Protein 4FUU (pdb70)

Solvent-accessible surface area: 11608 Å² total

Organism: Bacteroides thetaiotaomicron (strain ATCC 29148 / DSM 2079 / JCM 5827 / CCUG 10774 / NCTC 10582 / VPI-5482 / E50) (NCBI:txid226186)

Radius of gyration: 17.31 Å; Cα contacts (8 Å, |Δi|>4): 708; chains: 1; bounding box: 39×42×50 Å

InterPro domains:
  IPR007484 Peptidase M28 [PF04389] (106-326)
  IPR040234 Glutaminyl-peptide cyclotransferase-like [PTHR12283] (51-328)

Foldseek 3Di:
DFDQDAQDLVQLLVQLVVLLVLPALAFPDPSVVVSVVVLLVLLVVLPFDKFKDFDQFQAPVRDTGRWIKIKTKDPVVFQEEEEEEEEAHFAQALQVAPDPVRGRHTASCSLQHSNSSSLVSSVSNVCSVPPAPHMYMYMHFYQQHHFDGPPDDDDRDLCSGQRRLLCCLQPPSDPPRDYQAYEYESWFFPPFAWEFEDVLCVQPVVVLVLLQVLLVVVPNCVRYPHHYAYHDRGSVVSNCVRNVHNYGYGATDVHDPCPSYNPSPVGGDSVRSSSNSSSVSSRRNPDD

B-factor: mean 17.98, std 8.9, range [6.54, 51.53]

Secondary structure (DSSP, 8-state):
-PPPPPP-HHHHHHHHHHHHTT----TTSHHHHHHHHHHHHHHHHTT-EEEEEEEEEE-TTSPEEEEEEEEEEESTT-SSEEEEEEE----S--TT-SSGGGTTSPP--IIIIIHHHHHHHHHHHHHHHS--SSEEEEEEE-SSS-PPPTT--S---GGGS-HHHHHHHHS-SSTT---SEEEEE---BTT--EEEPHHHHHH-HHHHHHHHHHHHHTT-TTTEEEEE------HHHHIIIII---EEEE-B----TTTTSTT----B-HHHHHHHHHHHHHHHHH--

Nearest PDB structures (foldseek):
  4fuu-assembly1_A  TM=1.003E+00  e=1.282E-66  Bacteroides thetaiotaomicron VPI-5482
  7d1e-assembly1_A  TM=1.003E+00  e=8.206E-65  Bacteroides thetaiotaomicron CAG:40
  3tc8-assembly2_B  TM=9.905E-01  e=2.426E-47  Parabacteroides distasonis ATCC 8503
  6qro-assembly2_B  TM=9.844E-01  e=8.886E-46  Tannerella forsythia 92A2
  7d1b-assembly1_A  TM=9.006E-01  e=1.327E-28  Fimbriiglobus ruber

Structure (mmCIF, N/CA/C/O backbone):
data_4FUU
#
_entry.id   4FUU
#
_cell.length_a   40.236
_cell.length_b   41.582
_cell.length_c   48.528
_cell.angle_alpha   65.470
_cell.angle_beta   80.430
_cell.angle_gamma   78.680
#
_symmetry.space_group_name_H-M   'P 1'
#
loop_
_entity.id
_entity.type
_entity.pdbx_description
1 polymer 'Leucine aminopeptidase'
2 non-polymer 'UNKNOWN LIGAND'
3 non-polymer 'PHOSPHATE ION'
4 non-polymer 'ZINC ION'
5 non-polymer 1,2-ETHANEDIOL
6 water water
#
loop_
_atom_site.group_PDB
_atom_site.id
_atom_site.type_symbol
_atom_site.label_atom_id
_atom_site.label_alt_id
_at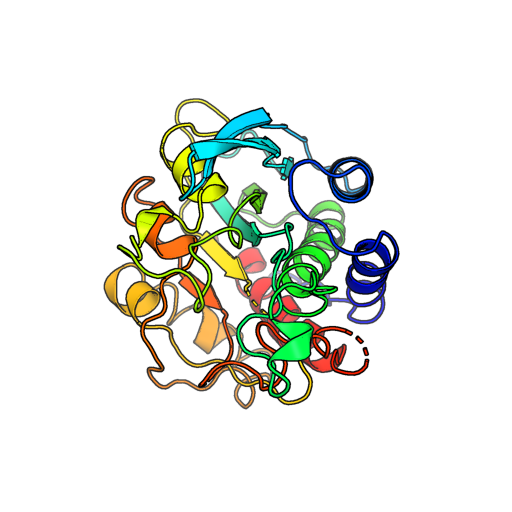om_site.label_comp_id
_atom_site.label_asym_id
_atom_site.label_entity_id
_atom_site.label_seq_id
_atom_site.pdbx_PDB_ins_code
_atom_site.Cartn_x
_atom_site.Cartn_y
_atom_site.Cartn_z
_atom_site.occupancy
_atom_site.B_iso_or_equiv
_atom_site.auth_seq_id
_atom_site.auth_comp_id
_atom_site.auth_asym_id
_atom_site.auth_atom_id
_atom_site.pdbx_PDB_model_num
ATOM 1 N N . VAL A 1 16 ? -4.471 15.581 32.643 1.00 39.16 38 VAL A N 1
ATOM 2 C CA . VAL A 1 16 ? -3.667 15.252 31.436 1.00 35.98 38 VAL A CA 1
ATOM 3 C C . VAL A 1 16 ? -4.588 15.194 30.223 1.00 33.12 38 VAL A C 1
ATOM 4 O O . VAL A 1 16 ? -5.647 14.573 30.266 1.00 32.75 38 VAL A O 1
ATOM 6 N N . VAL A 1 17 ? -4.171 15.817 29.134 1.00 29.68 39 VAL A N 1
ATOM 7 C CA A VAL A 1 17 ? -4.949 15.765 27.893 0.50 28.00 39 VAL A CA 1
ATOM 8 C CA B VAL A 1 17 ? -4.937 15.764 27.882 0.50 27.29 39 VAL A CA 1
ATOM 9 C C . VAL A 1 17 ? -5.014 14.315 27.411 1.00 24.36 39 VAL A C 1
ATOM 10 O O . VAL A 1 17 ? -4.054 13.563 27.552 1.00 24.56 39 VAL A O 1
ATOM 17 N N . ASN A 1 18 ? -6.158 13.919 26.862 1.00 22.93 40 ASN A N 1
ATOM 18 C CA . ASN A 1 18 ? -6.308 12.603 26.252 1.00 20.84 40 ASN A CA 1
ATOM 19 C C . ASN A 1 18 ? -5.628 12.659 24.896 1.00 18.88 40 ASN A C 1
ATOM 20 O O . ASN A 1 18 ? -5.918 13.533 24.084 1.00 20.53 40 ASN A O 1
ATOM 25 N N . VAL A 1 19 ? -4.660 11.791 24.689 1.00 16.07 41 VAL A N 1
ATOM 26 C CA . VAL A 1 19 ? -4.043 11.642 23.358 1.00 14.92 41 VAL A CA 1
ATOM 27 C C . VAL A 1 19 ? -4.723 10.485 22.640 1.00 15.79 41 VAL A C 1
ATOM 28 O O . VAL A 1 19 ? -4.729 9.366 23.132 1.00 16.77 41 VAL A O 1
ATOM 32 N N . PRO A 1 20 ? -5.320 10.744 21.470 1.00 13.76 42 PRO A N 1
ATOM 33 C CA . PRO A 1 20 ? -5.954 9.660 20.755 1.00 14.45 42 PRO A CA 1
ATOM 34 C C . PRO A 1 20 ? -4.959 8.591 20.314 1.00 13.92 42 PRO A C 1
ATOM 35 O O . PRO A 1 20 ? -3.750 8.831 20.230 1.00 14.98 42 PRO A O 1
ATOM 39 N N . GLN A 1 21 ? -5.502 7.423 19.995 1.00 13.86 43 GLN A N 1
ATOM 40 C CA . GLN A 1 21 ? -4.741 6.293 19.531 1.00 14.50 43 GLN A CA 1
ATOM 41 C C . GLN A 1 21 ? -4.720 6.260 18.007 1.00 13.14 43 GLN A C 1
ATOM 42 O O . GLN A 1 21 ? -5.752 6.152 17.348 1.00 16.71 43 GLN A O 1
ATOM 48 N N . PHE A 1 22 ? -3.519 6.372 17.458 1.00 12.23 44 PHE A N 1
ATOM 49 C CA . PHE A 1 22 ? -3.304 6.249 16.022 1.00 12.08 44 PHE A CA 1
ATOM 50 C C . PHE A 1 22 ? -3.666 4.842 15.565 1.00 13.01 44 PHE A C 1
ATOM 51 O O . PHE A 1 22 ? -3.133 3.857 16.095 1.00 14.88 44 PHE A O 1
ATOM 59 N N . ASP A 1 23 ? -4.570 4.750 14.594 1.00 13.34 45 ASP A N 1
ATOM 60 C CA . ASP A 1 23 ? -5.016 3.460 14.069 1.00 13.25 45 ASP A CA 1
ATOM 61 C C . ASP A 1 23 ? -4.168 3.113 12.847 1.00 15.29 45 ASP A C 1
ATOM 62 O O . ASP A 1 23 ? -4.350 3.672 11.770 1.00 14.11 45 ASP A O 1
ATOM 67 N N . ALA A 1 24 ? -3.217 2.216 13.030 1.00 16.11 46 ALA A N 1
ATOM 68 C CA . ALA A 1 24 ? -2.258 1.930 11.983 1.00 17.61 46 ALA A CA 1
ATOM 69 C C . ALA A 1 24 ? -2.906 1.185 10.825 1.00 14.48 46 ALA A C 1
ATOM 70 O O . ALA A 1 24 ? -2.471 1.327 9.711 1.00 16.64 46 ALA A O 1
ATOM 72 N N . ASP A 1 25 ? -3.950 0.403 11.097 1.00 16.08 47 ASP A N 1
ATOM 73 C CA . ASP A 1 25 ? -4.709 -0.266 10.045 1.00 17.01 47 ASP A CA 1
ATOM 74 C C . ASP A 1 25 ? -5.344 0.750 9.087 1.00 15.02 47 ASP A C 1
ATOM 75 O O . ASP A 1 25 ? -5.298 0.581 7.867 1.00 17.16 47 ASP A O 1
ATOM 80 N N . SER A 1 26 ? -5.920 1.810 9.649 1.00 15.32 48 SER A N 1
ATOM 81 C CA A SER A 1 26 ? -6.518 2.861 8.829 0.50 14.99 48 SER A CA 1
ATOM 82 C CA B SER A 1 26 ? -6.511 2.876 8.862 0.50 16.30 48 SER A CA 1
ATOM 83 C C . SER A 1 26 ? -5.429 3.611 8.056 1.00 14.16 48 SER A C 1
ATOM 84 O O . SER A 1 26 ? -5.575 3.860 6.846 1.00 14.03 48 SER A O 1
ATOM 89 N N . ALA A 1 27 ? -4.333 3.966 8.728 1.00 13.82 49 ALA A N 1
ATOM 90 C CA . ALA A 1 27 ? -3.233 4.639 8.014 1.00 13.48 49 ALA A CA 1
ATOM 91 C C . ALA A 1 27 ? -2.715 3.806 6.864 1.00 12.93 49 ALA A C 1
ATOM 92 O O . ALA A 1 27 ? -2.473 4.308 5.776 1.00 12.90 49 ALA A O 1
ATOM 94 N N . TYR A 1 28 ? -2.570 2.509 7.099 1.00 12.07 50 TYR A N 1
ATOM 95 C CA . TYR A 1 28 ? -2.081 1.590 6.079 1.00 12.45 50 TYR A CA 1
ATOM 96 C C . TYR A 1 28 ? -3.020 1.587 4.869 1.00 13.36 50 TYR A C 1
ATOM 97 O O . TYR A 1 28 ? -2.558 1.585 3.729 1.00 12.92 50 TYR A O 1
ATOM 106 N N . LEU A 1 29 ? -4.336 1.593 5.131 1.00 13.72 51 LEU A N 1
ATOM 107 C CA A LEU A 1 29 ? -5.375 1.688 4.096 0.50 13.54 51 LEU A CA 1
ATOM 108 C CA B LEU A 1 29 ? -5.256 1.612 4.007 0.50 14.76 51 LEU A CA 1
ATOM 109 C C . LEU A 1 29 ? -5.156 2.932 3.237 1.00 13.03 51 LEU A C 1
ATOM 110 O O . LEU A 1 29 ? -5.276 2.917 2.023 1.00 13.43 51 LEU A O 1
ATOM 119 N N . TYR A 1 30 ? -4.899 4.049 3.912 1.00 11.80 52 TYR A N 1
ATOM 120 C CA . TYR A 1 30 ? -4.745 5.304 3.179 1.00 11.79 52 TYR A CA 1
ATOM 121 C C . TYR A 1 30 ? -3.475 5.326 2.317 1.00 11.55 52 TYR A C 1
ATOM 122 O O . TYR A 1 30 ? -3.464 5.933 1.248 1.00 13.06 52 TYR A O 1
ATOM 131 N N . VAL A 1 31 ? -2.408 4.667 2.780 1.00 11.30 53 VAL A N 1
ATOM 132 C CA . VAL A 1 31 ? -1.217 4.433 1.963 1.00 11.30 53 VAL A CA 1
ATOM 133 C C . VAL A 1 31 ? -1.575 3.613 0.734 1.00 11.64 53 VAL A C 1
ATOM 134 O O . VAL A 1 31 ? -1.266 3.991 -0.393 1.00 12.55 53 VAL A O 1
ATOM 138 N N . LYS A 1 32 ? -2.213 2.463 0.963 1.00 12.71 54 LYS A N 1
ATOM 139 C CA . LYS A 1 32 ? -2.594 1.596 -0.114 1.00 13.69 54 LYS A CA 1
ATOM 140 C C . LYS A 1 32 ? -3.485 2.293 -1.143 1.00 13.11 54 LYS A C 1
ATOM 141 O O . LYS A 1 32 ? -3.332 2.075 -2.366 1.00 14.53 54 LYS A O 1
ATOM 147 N N . ASN A 1 33 ? -4.433 3.090 -0.670 1.00 13.64 55 ASN A N 1
ATOM 148 C CA . ASN A 1 33 ? -5.349 3.772 -1.577 1.00 13.16 55 ASN A CA 1
ATOM 149 C C . ASN A 1 33 ? -4.587 4.673 -2.557 1.00 12.93 55 ASN A C 1
ATOM 150 O O . ASN A 1 33 ? -4.946 4.764 -3.732 1.00 15.59 55 ASN A O 1
ATOM 155 N N . GLN A 1 34 ? -3.550 5.358 -2.088 1.00 12.16 56 GLN A N 1
ATOM 156 C CA . GLN A 1 34 ? -2.789 6.187 -2.989 1.00 12.37 56 GLN A CA 1
ATOM 157 C C . GLN A 1 34 ? -2.023 5.341 -3.997 1.00 12.27 56 GLN A C 1
ATOM 158 O O . GLN A 1 34 ? -2.009 5.641 -5.185 1.00 12.89 56 GLN A O 1
ATOM 164 N N . VAL A 1 35 ? -1.367 4.290 -3.509 1.00 12.04 57 VAL A N 1
ATOM 165 C CA . VAL A 1 35 ? -0.579 3.425 -4.372 1.00 12.43 57 VAL A CA 1
ATOM 166 C C . VAL A 1 35 ? -1.458 2.737 -5.434 1.00 14.78 57 VAL A C 1
ATOM 167 O O . VAL A 1 35 ? -1.002 2.474 -6.560 1.00 15.81 57 VAL A O 1
ATOM 171 N N . ASP A 1 36 ? -2.712 2.493 -5.088 1.00 15.04 58 ASP A N 1
ATOM 172 C CA . ASP A 1 36 ? -3.649 1.848 -6.015 1.00 16.80 58 ASP A CA 1
ATOM 173 C C . ASP A 1 36 ? -4.000 2.726 -7.243 1.00 15.84 58 ASP A C 1
ATOM 174 O O . ASP A 1 36 ? -4.531 2.215 -8.234 1.00 19.02 58 ASP A O 1
ATOM 179 N N . PHE A 1 37 ? -3.692 4.029 -7.207 1.00 15.47 59 PHE A N 1
ATOM 180 C CA . PHE A 1 37 ? -3.849 4.876 -8.395 1.00 15.21 59 PHE A CA 1
ATOM 181 C C . PHE A 1 37 ? -2.770 4.593 -9.436 1.00 16.92 59 PHE A C 1
ATOM 182 O O . PHE A 1 37 ? -2.914 4.958 -10.591 1.00 18.86 59 PHE A O 1
ATOM 190 N N . GLY A 1 38 ? -1.702 3.945 -9.019 1.00 15.47 60 GLY A N 1
ATOM 191 C CA . GLY A 1 38 ? -0.488 3.843 -9.799 1.00 15.64 60 GLY A CA 1
ATOM 192 C C . GLY A 1 38 ? 0.478 4.938 -9.372 1.00 14.14 60 GLY A C 1
ATOM 193 O O . GLY A 1 38 ? 0.210 5.657 -8.423 1.00 15.43 60 GLY A O 1
ATOM 194 N N . PRO A 1 39 ? 1.603 5.094 -10.082 1.00 15.09 61 PRO A N 1
ATOM 195 C CA . PRO A 1 39 ? 2.520 6.209 -9.801 1.00 15.67 61 PRO A CA 1
ATOM 196 C C . PRO A 1 39 ? 1.804 7.549 -9.867 1.00 14.69 61 PRO A C 1
ATOM 197 O O . PRO A 1 39 ? 0.940 7.779 -10.705 1.00 17.48 61 PRO A O 1
ATOM 201 N N . ARG A 1 40 ? 2.129 8.423 -8.935 1.00 12.53 62 ARG A N 1
ATOM 202 C CA . ARG A 1 40 ? 1.616 9.786 -8.914 1.00 11.26 62 ARG A CA 1
ATOM 203 C C . ARG A 1 40 ? 2.649 10.759 -9.490 1.00 10.16 62 ARG A C 1
ATOM 204 O O . ARG A 1 40 ? 3.154 11.651 -8.823 1.00 10.70 62 ARG A O 1
ATOM 212 N N . VAL A 1 41 ? 2.945 10.587 -10.773 1.00 13.01 63 VAL A N 1
ATOM 213 C CA . VAL A 1 41 ? 3.900 11.457 -11.465 1.00 13.59 63 VAL A CA 1
ATOM 214 C C . VAL A 1 41 ? 3.173 12.729 -11.892 1.00 12.48 63 VAL A C 1
ATOM 215 O O . VAL A 1 41 ? 2.131 12.667 -12.529 1.00 12.24 63 VAL A O 1
ATOM 219 N N . PRO A 1 42 ? 3.729 13.910 -11.576 1.00 12.09 64 PRO A N 1
ATOM 220 C CA . PRO A 1 42 ? 3.137 15.150 -12.085 1.00 12.74 64 PRO A CA 1
ATOM 221 C C . PRO A 1 42 ? 2.859 15.082 -13.606 1.00 12.83 64 PRO A C 1
ATOM 222 O O . PRO A 1 42 ? 3.647 14.488 -14.339 1.00 15.11 64 PRO A O 1
ATOM 226 N N . ASN A 1 43 ? 1.747 15.689 -14.007 1.00 12.64 65 ASN A N 1
ATOM 227 C CA . ASN A 1 43 ? 1.252 15.795 -15.387 1.00 13.79 65 ASN A CA 1
ATOM 228 C C . ASN A 1 43 ? 0.666 14.497 -15.900 1.00 15.38 65 ASN A C 1
ATOM 229 O O . ASN A 1 43 ? 0.556 14.316 -17.117 1.00 20.40 65 ASN A O 1
ATOM 234 N N . THR A 1 44 ? 0.303 13.595 -14.996 1.00 14.11 66 THR A N 1
ATOM 235 C CA . THR A 1 44 ? -0.394 12.385 -15.383 1.00 13.72 66 THR A CA 1
ATOM 236 C C . THR A 1 44 ? -1.785 12.303 -14.788 1.00 13.76 66 THR A C 1
ATOM 237 O O . THR A 1 44 ? -2.061 12.869 -13.748 1.00 12.67 66 THR A O 1
ATOM 241 N N . LYS A 1 45 ? -2.640 11.513 -15.429 1.00 13.68 67 LYS A N 1
ATOM 242 C CA . LYS A 1 45 ? -4.004 11.310 -14.954 1.00 14.53 67 LYS A CA 1
ATOM 243 C C . LYS A 1 45 ? -4.085 10.655 -13.587 1.00 12.63 67 LYS A C 1
ATOM 244 O O . LYS A 1 45 ? -5.015 10.932 -12.826 1.00 14.72 67 LYS A O 1
ATOM 253 N N . GLU A 1 46 ? -3.112 9.808 -13.276 1.00 12.78 68 GLU A N 1
ATOM 254 C CA A GLU A 1 46 ? -3.083 9.132 -11.980 0.50 14.33 68 GLU A CA 1
ATOM 255 C CA B GLU A 1 46 ? -3.068 9.124 -11.990 0.50 13.95 68 GLU A CA 1
ATOM 256 C C . GLU A 1 46 ? -2.790 10.148 -10.869 1.00 12.69 68 GLU A C 1
ATOM 257 O O . GLU A 1 46 ? -3.386 10.088 -9.808 1.00 12.41 68 GLU A O 1
ATOM 268 N N . HIS A 1 47 ? -1.874 11.074 -11.125 1.00 11.33 69 HIS A N 1
ATOM 269 C CA . HIS A 1 47 ? -1.613 12.168 -10.215 1.00 10.24 69 HIS A CA 1
ATOM 270 C C . HIS A 1 47 ? -2.880 12.996 -10.002 1.00 11.06 69 HIS A C 1
ATOM 271 O O . HIS A 1 47 ? -3.248 13.341 -8.859 1.00 11.17 69 HIS A O 1
ATOM 278 N N . VAL A 1 48 ? -3.573 13.348 -11.090 1.00 11.05 70 VAL A N 1
ATOM 279 C CA . VAL A 1 48 ? -4.789 14.144 -10.949 1.00 11.38 70 VAL A CA 1
ATOM 280 C C . VAL A 1 48 ? -5.789 13.412 -10.058 1.00 12.74 70 VAL A C 1
ATOM 281 O O . VAL A 1 48 ? -6.365 14.011 -9.140 1.00 12.12 70 VAL A O 1
ATOM 285 N N . ALA A 1 49 ? -5.990 12.124 -10.327 1.00 12.69 71 ALA A N 1
ATOM 286 C CA . ALA A 1 49 ? -6.980 11.351 -9.590 1.00 13.48 71 ALA A CA 1
ATOM 287 C C . ALA A 1 49 ? -6.640 11.245 -8.110 1.00 12.85 71 ALA A C 1
ATOM 288 O O . ALA A 1 49 ? -7.489 11.348 -7.249 1.00 13.54 71 ALA A O 1
ATOM 290 N N . CYS A 1 50 ? -5.378 11.010 -7.816 1.00 11.89 72 CYS A N 1
ATOM 291 C CA . CYS A 1 50 ? -4.988 10.856 -6.422 1.00 11.11 72 CYS A CA 1
ATOM 292 C C . CYS A 1 50 ? -5.117 12.203 -5.691 1.00 11.60 72 CYS A C 1
ATOM 293 O O . CYS A 1 50 ? -5.512 12.236 -4.534 1.00 11.76 72 CYS A O 1
ATOM 296 N N . GLY A 1 51 ? -4.795 13.317 -6.354 1.00 10.83 73 GLY A N 1
ATOM 297 C CA . GLY A 1 51 ? -4.998 14.637 -5.718 1.00 10.22 73 GLY A CA 1
ATOM 298 C C . GLY A 1 51 ? -6.450 14.844 -5.328 1.00 10.84 73 GLY A C 1
ATOM 299 O O . GLY A 1 51 ? -6.744 15.374 -4.258 1.00 10.92 73 GLY A O 1
ATOM 300 N N . ASN A 1 52 ? -7.355 14.466 -6.222 1.00 11.43 74 ASN A N 1
ATOM 301 C CA . ASN A 1 52 ? -8.768 14.557 -5.911 1.00 11.13 74 ASN A CA 1
ATOM 302 C C . ASN A 1 52 ? -9.137 13.688 -4.706 1.00 11.44 74 ASN A C 1
ATOM 303 O O . ASN A 1 52 ? -9.929 14.095 -3.869 1.00 11.29 74 ASN A O 1
ATOM 308 N N . TYR A 1 53 ? -8.586 12.489 -4.631 1.00 11.40 75 TYR A N 1
ATOM 309 C CA . TYR A 1 53 ? -8.834 11.605 -3.505 1.00 11.63 75 TYR A CA 1
ATOM 310 C C . TYR A 1 53 ? -8.356 12.260 -2.206 1.00 11.20 75 TYR A C 1
ATOM 311 O O . TYR A 1 53 ? -9.067 12.261 -1.204 1.00 11.62 75 TYR A O 1
ATOM 320 N N . LEU A 1 54 ? -7.168 12.849 -2.235 1.00 10.38 76 LEU A N 1
ATOM 321 C CA . LEU A 1 54 ? -6.602 13.383 -1.014 1.00 10.41 76 LEU A CA 1
ATOM 322 C C . LEU A 1 54 ? -7.380 14.590 -0.516 1.00 10.34 76 LEU A C 1
ATOM 323 O O . LEU A 1 54 ? -7.666 14.706 0.677 1.00 10.78 76 LEU A O 1
ATOM 328 N N . ALA A 1 55 ? -7.703 15.491 -1.417 1.00 10.13 77 ALA A N 1
ATOM 329 C CA . ALA A 1 55 ? -8.491 16.680 -1.060 1.00 10.35 77 ALA A CA 1
ATOM 330 C C . ALA A 1 55 ? -9.867 16.272 -0.553 1.00 11.43 77 ALA A C 1
ATOM 331 O O . ALA A 1 55 ? -10.388 16.808 0.412 1.00 13.27 77 ALA A O 1
ATOM 333 N N . GLY A 1 56 ? -10.444 15.264 -1.197 1.00 11.36 78 GLY A N 1
ATOM 334 C CA . GLY A 1 56 ? -11.736 14.730 -0.787 1.00 11.67 78 GLY A CA 1
ATOM 335 C C . GLY A 1 56 ? -11.720 14.129 0.603 1.00 11.04 78 GLY A C 1
ATOM 336 O O . GLY A 1 56 ? -12.657 14.336 1.385 1.00 12.92 78 GLY A O 1
ATOM 337 N N . LYS A 1 57 ? -10.658 13.389 0.924 1.00 10.62 79 LYS A N 1
ATOM 338 C CA A LYS A 1 57 ? -10.551 12.764 2.234 0.50 11.38 79 LYS A CA 1
ATOM 339 C CA B LYS A 1 57 ? -10.574 12.763 2.216 0.50 11.51 79 LYS A CA 1
ATOM 340 C C . LYS A 1 57 ? -10.396 13.826 3.303 1.00 10.73 79 LYS A C 1
ATOM 341 O O . LYS A 1 57 ? -11.021 13.744 4.368 1.00 11.13 79 LYS A O 1
ATOM 352 N N . LEU A 1 58 ? -9.530 14.819 3.056 1.00 9.20 80 LEU A N 1
ATOM 353 C CA . LEU A 1 58 ? -9.390 15.890 4.050 1.00 10.05 80 LEU A CA 1
ATOM 354 C C . LEU A 1 58 ? -10.748 16.574 4.304 1.00 10.29 80 LEU A C 1
ATOM 355 O O . LEU A 1 58 ? -11.089 16.891 5.437 1.00 11.16 80 LEU A O 1
ATOM 360 N N . GLU A 1 59 ? -11.491 16.838 3.228 1.00 10.29 81 GLU A N 1
ATOM 361 C CA . GLU A 1 59 ? -12.785 17.518 3.384 1.00 11.78 81 GLU A CA 1
ATOM 362 C C . GLU A 1 59 ? -13.764 16.618 4.167 1.00 11.45 81 GLU A C 1
ATOM 363 O O . GLU A 1 59 ? -14.471 17.104 5.055 1.00 12.06 81 GLU A O 1
ATOM 369 N N . ALA A 1 60 ? -13.795 15.319 3.853 1.00 9.76 82 ALA A N 1
ATOM 370 C CA . ALA A 1 60 ? -14.660 14.369 4.600 1.00 11.00 82 ALA A CA 1
ATOM 371 C C . ALA A 1 60 ? -14.281 14.350 6.082 1.00 10.55 82 ALA A C 1
ATOM 372 O O . ALA A 1 60 ? -15.124 14.125 6.930 1.00 11.44 82 ALA A O 1
ATOM 374 N N . PHE A 1 61 ? -12.992 14.557 6.360 1.00 11.20 83 PHE A N 1
ATOM 375 C CA . PHE A 1 61 ? -12.482 14.575 7.740 1.00 10.73 83 PHE A CA 1
ATOM 376 C C . PHE A 1 61 ? -12.491 15.945 8.373 1.00 11.01 83 PHE A C 1
ATOM 377 O O . PHE A 1 61 ? -11.813 16.178 9.367 1.00 12.22 83 PHE A O 1
ATOM 385 N N . GLY A 1 62 ? -13.354 16.834 7.878 1.00 10.45 84 GLY A N 1
ATOM 386 C CA . GLY A 1 62 ? -13.652 18.088 8.572 1.00 10.74 84 GLY A CA 1
ATOM 387 C C . GLY A 1 62 ? -12.655 19.219 8.367 1.00 10.38 84 GLY A C 1
ATOM 388 O O . GLY A 1 62 ? -12.807 20.276 8.978 1.00 11.42 84 GLY A O 1
ATOM 389 N N . ALA A 1 63 ? -11.645 19.017 7.521 1.00 10.34 85 ALA A N 1
ATOM 390 C CA . ALA A 1 63 ? -10.671 20.068 7.253 1.00 10.47 85 ALA A CA 1
ATOM 391 C C . ALA A 1 63 ? -11.248 21.132 6.337 1.00 11.56 85 ALA A C 1
ATOM 392 O O . ALA A 1 63 ? -12.063 20.841 5.460 1.00 12.15 85 ALA A O 1
ATOM 394 N N . LYS A 1 64 ? -10.834 22.373 6.555 1.00 10.93 86 LYS A N 1
ATOM 395 C CA . LYS A 1 64 ? -11.057 23.427 5.572 1.00 10.89 86 LYS A CA 1
ATOM 396 C C . LYS A 1 64 ? -9.962 23.285 4.529 1.00 10.74 86 LYS A C 1
ATOM 397 O O . LYS A 1 64 ? -8.772 23.456 4.838 1.00 11.50 86 LYS A O 1
ATOM 403 N N . VAL A 1 65 ? -10.343 22.917 3.319 1.00 11.19 87 VAL A N 1
ATOM 404 C CA . VAL A 1 65 ? -9.381 22.577 2.275 1.00 11.07 87 VAL A CA 1
ATOM 405 C C . VAL A 1 65 ? -9.097 23.783 1.381 1.00 11.12 87 VAL A C 1
ATOM 406 O O . VAL A 1 65 ? -10.020 24.403 0.817 1.00 14.06 87 VAL A O 1
ATOM 410 N N . THR A 1 66 ? -7.805 24.074 1.225 1.00 10.61 88 THR A N 1
ATOM 411 C CA . THR A 1 66 ? -7.338 25.039 0.250 1.00 12.41 88 THR A CA 1
ATOM 412 C C . THR A 1 66 ? -6.456 24.320 -0.751 1.00 12.01 88 THR A C 1
ATOM 413 O O . THR A 1 66 ? -5.543 23.603 -0.354 1.00 13.13 88 THR A O 1
ATOM 417 N N . ASN A 1 67 ? -6.699 24.532 -2.031 1.00 10.74 89 ASN A N 1
ATOM 418 C CA . ASN A 1 67 ? -5.858 24.019 -3.094 1.00 11.75 89 ASN A CA 1
ATOM 419 C C . ASN A 1 67 ? -4.962 25.114 -3.611 1.00 12.54 89 ASN A C 1
ATOM 420 O O . ASN A 1 67 ? -5.373 26.261 -3.761 1.00 17.18 89 ASN A O 1
ATOM 425 N N . GLN A 1 68 ? -3.717 24.765 -3.839 1.00 10.67 90 GLN A N 1
ATOM 426 C CA A GLN A 1 68 ? -2.796 25.685 -4.430 0.50 10.92 90 GLN A CA 1
ATOM 427 C CA B GLN A 1 68 ? -2.749 25.679 -4.493 0.50 10.62 90 GLN A CA 1
ATOM 428 C C . GLN A 1 68 ? -2.281 25.068 -5.763 1.00 11.17 90 GLN A C 1
ATOM 429 O O . GLN A 1 68 ? -1.402 24.214 -5.766 1.00 12.94 90 GLN A O 1
ATOM 440 N N . TYR A 1 69 ? -2.859 25.505 -6.872 1.00 12.58 91 TYR A N 1
ATOM 441 C CA . TYR A 1 69 ? -2.441 25.055 -8.169 1.00 13.94 91 TYR A CA 1
ATOM 442 C C . TYR A 1 69 ? -1.362 26.026 -8.658 1.00 14.39 91 TYR A C 1
ATOM 443 O O . TYR A 1 69 ? -1.519 27.245 -8.601 1.00 19.11 91 TYR A O 1
ATOM 452 N N . ALA A 1 70 ? -0.270 25.471 -9.156 1.00 12.66 92 ALA A N 1
ATOM 453 C CA . ALA A 1 70 ? 0.862 26.278 -9.618 1.00 13.26 92 ALA A CA 1
ATOM 454 C C . ALA A 1 70 ? 1.554 25.612 -10.803 1.00 12.39 92 ALA A C 1
ATOM 455 O O . ALA A 1 70 ? 1.617 24.402 -10.872 1.00 12.54 92 ALA A O 1
ATOM 457 N N . ASP A 1 71 ? 2.041 26.435 -11.738 1.00 12.45 93 ASP A N 1
ATOM 458 C CA . ASP A 1 71 ? 2.836 25.984 -12.903 1.00 12.14 93 ASP A CA 1
ATOM 459 C C . ASP A 1 71 ? 4.298 26.039 -12.510 1.00 11.93 93 ASP A C 1
ATOM 460 O O . ASP A 1 71 ? 4.931 27.085 -12.556 1.00 14.18 93 ASP A O 1
ATOM 465 N N . LEU A 1 72 ? 4.823 24.914 -12.064 1.00 10.98 94 LEU A N 1
ATOM 466 C CA . LEU A 1 72 ? 6.176 24.831 -11.562 1.00 10.50 94 LEU A CA 1
ATOM 467 C C . LEU A 1 72 ? 7.112 24.289 -12.634 1.00 11.66 94 LEU A C 1
ATOM 468 O O . LEU A 1 72 ? 6.805 23.340 -13.322 1.00 14.86 94 LEU A O 1
ATOM 473 N N . ILE A 1 73 ? 8.279 24.879 -12.760 1.00 11.19 95 ILE A N 1
ATOM 474 C CA . ILE A 1 73 ? 9.218 24.505 -13.810 1.00 11.46 95 ILE A CA 1
ATOM 475 C C . ILE A 1 73 ? 10.302 23.576 -13.282 1.00 12.03 95 ILE A C 1
ATOM 476 O O . ILE A 1 73 ? 11.039 23.897 -12.359 1.00 13.36 95 ILE A O 1
ATOM 481 N N . ALA A 1 74 ? 10.360 22.400 -13.884 1.00 11.83 96 ALA A N 1
ATOM 482 C CA . ALA A 1 74 ? 11.277 21.357 -13.490 1.00 12.89 96 ALA A CA 1
ATOM 483 C C . ALA A 1 74 ? 12.689 21.629 -14.022 1.00 13.02 96 ALA A C 1
ATOM 484 O O . ALA A 1 74 ? 12.920 22.566 -14.817 1.00 13.70 96 ALA A O 1
ATOM 486 N N . TYR A 1 75 ? 13.613 20.759 -13.627 1.00 13.66 97 TYR A N 1
ATOM 487 C CA . TYR A 1 75 ? 15.039 20.911 -13.920 1.00 15.47 97 TYR A CA 1
ATOM 488 C C . TYR A 1 75 ? 15.298 21.020 -15.417 1.00 16.46 97 TYR A C 1
ATOM 489 O O . TYR A 1 75 ? 16.253 21.674 -15.833 1.00 21.27 97 TYR A O 1
ATOM 498 N N . ASP A 1 76 ? 14.461 20.360 -16.212 1.00 16.09 98 ASP A N 1
ATOM 499 C CA . ASP A 1 76 ? 14.623 20.290 -17.665 1.00 18.11 98 ASP A CA 1
ATOM 500 C C . ASP A 1 76 ? 13.703 21.250 -18.404 1.00 17.99 98 ASP A C 1
ATOM 501 O O . ASP A 1 76 ? 13.573 21.141 -19.622 1.00 22.09 98 ASP A O 1
ATOM 506 N N . GLY A 1 77 ? 13.079 22.190 -17.694 1.00 15.84 99 GLY A N 1
ATOM 507 C CA . GLY A 1 77 ? 12.204 23.156 -18.337 1.00 15.59 99 GLY A CA 1
ATOM 508 C C . GLY A 1 77 ? 10.745 22.748 -18.391 1.00 13.94 99 GLY A C 1
ATOM 509 O O . GLY A 1 77 ? 9.896 23.568 -18.736 1.00 14.90 99 GLY A O 1
ATOM 510 N N . THR A 1 78 ? 10.433 21.506 -18.024 1.00 14.46 100 THR A N 1
ATOM 511 C CA . THR A 1 78 ? 9.062 21.012 -18.109 1.00 15.13 100 THR A CA 1
ATOM 512 C C . THR A 1 78 ? 8.158 21.739 -17.138 1.00 13.66 100 THR A C 1
ATOM 513 O O . THR A 1 78 ? 8.504 21.875 -15.967 1.00 13.71 100 THR A O 1
ATOM 517 N N . LEU A 1 79 ? 7.021 22.201 -17.620 1.00 13.00 101 LEU A N 1
ATOM 518 C CA . LEU A 1 79 ? 6.005 22.786 -16.751 1.00 13.38 101 LEU A CA 1
ATOM 519 C C . LEU A 1 79 ? 5.223 21.675 -16.065 1.00 12.71 101 LEU A C 1
ATOM 520 O O . LEU A 1 79 ? 4.660 20.779 -16.719 1.00 15.35 101 LEU A O 1
ATOM 525 N N . LEU A 1 80 ? 5.224 21.711 -14.733 1.00 11.61 102 LEU A N 1
ATOM 526 C CA . LEU A 1 80 ? 4.498 20.724 -13.935 1.00 10.25 102 LEU A CA 1
ATOM 527 C C . LEU A 1 80 ? 3.224 21.413 -13.447 1.00 9.83 102 LEU A C 1
ATOM 528 O O . LEU A 1 80 ? 3.267 22.477 -12.811 1.00 11.26 102 LEU A O 1
ATOM 533 N N . LYS A 1 81 ? 2.078 20.794 -13.745 1.00 11.53 103 LYS A N 1
ATOM 534 C CA . LYS A 1 81 ? 0.787 21.231 -13.216 1.00 12.05 103 LYS A CA 1
ATOM 535 C C . LYS A 1 81 ? 0.633 20.706 -11.806 1.00 12.57 103 LYS A C 1
ATOM 536 O O . LYS A 1 81 ? 0.098 19.633 -11.576 1.00 14.23 103 LYS A O 1
ATOM 542 N N . ALA A 1 82 ? 1.163 21.471 -10.865 1.00 11.18 104 ALA A N 1
ATOM 543 C CA . ALA A 1 82 ? 1.269 21.079 -9.478 1.00 10.02 104 ALA A CA 1
ATOM 544 C C . ALA A 1 82 ? 0.029 21.473 -8.689 1.00 9.37 104 ALA A C 1
ATOM 545 O O . ALA A 1 82 ? -0.684 22.446 -9.015 1.00 11.28 104 ALA A O 1
ATOM 547 N N . ARG A 1 83 ? -0.194 20.727 -7.618 1.00 8.74 105 ARG A N 1
ATOM 548 C CA . ARG A 1 83 ? -1.300 21.001 -6.702 1.00 9.14 105 ARG A CA 1
ATOM 549 C C . ARG A 1 83 ? -0.841 20.694 -5.283 1.00 7.45 105 ARG A C 1
ATOM 550 O O . ARG A 1 83 ? -0.747 19.539 -4.910 1.00 8.59 105 ARG A O 1
ATOM 558 N N . ASN A 1 84 ? -0.603 21.730 -4.482 1.00 7.36 106 ASN A N 1
ATOM 559 C CA . ASN A 1 84 ? -0.438 21.550 -3.052 1.00 7.01 106 ASN A CA 1
ATOM 560 C C . ASN A 1 84 ? -1.834 21.549 -2.431 1.00 8.20 106 ASN A C 1
ATOM 561 O O . ASN A 1 84 ? -2.739 22.269 -2.907 1.00 9.64 106 ASN A O 1
ATOM 566 N N . ILE A 1 85 ? -2.045 20.691 -1.426 1.00 7.81 107 ILE A N 1
ATOM 567 C CA . ILE A 1 85 ? -3.359 20.517 -0.806 1.00 8.68 107 ILE A CA 1
ATOM 568 C C . ILE A 1 85 ? -3.206 20.779 0.686 1.00 8.82 107 ILE A C 1
ATOM 569 O O . ILE A 1 85 ? -2.417 20.120 1.352 1.00 10.23 107 ILE A O 1
ATOM 574 N N . ILE A 1 86 ? -3.963 21.745 1.201 1.00 8.69 108 ILE A N 1
ATOM 575 C CA . ILE A 1 86 ? -3.885 22.131 2.598 1.00 9.04 108 ILE A CA 1
ATOM 576 C C . ILE A 1 86 ? -5.232 21.890 3.267 1.00 8.78 108 ILE A C 1
ATOM 577 O O . ILE A 1 86 ? -6.259 22.355 2.772 1.00 10.41 108 ILE A O 1
ATOM 582 N N . GLY A 1 87 ? -5.233 21.169 4.378 1.00 8.95 109 GLY A N 1
ATOM 583 C CA . GLY A 1 87 ? -6.441 20.999 5.169 1.00 9.10 109 GLY A CA 1
ATOM 584 C C . GLY A 1 87 ? -6.220 21.584 6.539 1.00 8.75 109 GLY A C 1
ATOM 585 O O . GLY A 1 87 ? -5.291 21.151 7.259 1.00 10.78 109 GLY A O 1
ATOM 586 N N . SER A 1 88 ? -7.054 22.545 6.934 1.00 9.37 110 SER A N 1
ATOM 587 C CA A SER A 1 88 ? -6.864 23.326 8.155 0.25 9.94 110 SER A CA 1
ATOM 588 C CA B SER A 1 88 ? -6.844 23.312 8.150 0.50 8.28 110 SER A CA 1
ATOM 589 C CA C SER A 1 88 ? -6.829 23.257 8.182 0.25 9.31 110 SER A CA 1
ATOM 590 C C . SER A 1 88 ? -7.959 23.028 9.173 1.00 8.78 110 SER A C 1
ATOM 591 O O . SER A 1 88 ? -9.147 22.973 8.814 1.00 11.20 110 SER A O 1
ATOM 598 N N . TYR A 1 89 ? -7.546 22.897 10.430 1.00 10.03 111 TYR A N 1
ATOM 599 C CA . TYR A 1 89 ? -8.414 22.698 11.588 1.00 10.43 111 TYR A CA 1
ATOM 600 C C . TYR A 1 89 ? -8.265 23.896 12.510 1.00 13.84 111 TYR A C 1
ATOM 601 O O . TYR A 1 89 ? -7.173 24.442 12.680 1.00 13.00 111 TYR A O 1
ATOM 610 N N . LYS A 1 90 ? -9.387 24.298 13.104 1.00 14.32 112 LYS A N 1
ATOM 611 C CA . LYS A 1 90 ? -9.451 25.520 13.898 1.00 15.06 112 LYS A CA 1
ATOM 612 C C . LYS A 1 90 ? -8.784 26.685 13.142 1.00 16.08 112 LYS A C 1
ATOM 613 O O . LYS A 1 90 ? -7.86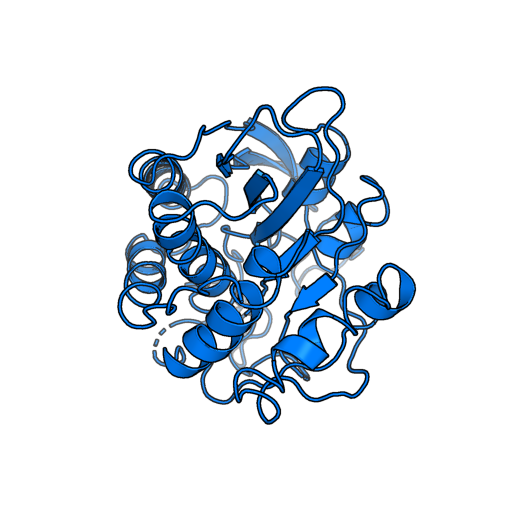3 27.311 13.653 1.00 15.05 112 LYS A O 1
ATOM 619 N N . PRO A 1 91 ? -9.239 26.963 11.905 1.00 17.28 113 PRO A N 1
ATOM 620 C CA . PRO A 1 91 ? -8.524 27.892 11.048 1.00 20.23 113 PRO A CA 1
ATOM 621 C C . PRO A 1 91 ? -8.363 29.293 11.596 1.00 22.20 113 PRO A C 1
ATOM 622 O O . PRO A 1 91 ? -7.408 29.972 11.225 1.00 25.34 113 PRO A O 1
ATOM 626 N N . GLU A 1 92 ? -9.244 29.720 12.490 1.00 21.69 114 GLU A N 1
ATOM 627 C CA . GLU A 1 92 ? -9.129 31.064 13.041 1.00 23.25 114 GLU A CA 1
ATOM 628 C C . GLU A 1 92 ? -8.011 31.206 14.078 1.00 22.45 114 GLU A C 1
ATOM 629 O O . GLU A 1 92 ? -7.581 32.335 14.384 1.00 24.20 114 GLU A O 1
ATOM 632 N N . SER A 1 93 ? -7.530 30.088 14.625 1.00 19.22 115 SER A N 1
ATOM 633 C CA . SER A 1 93 ? -6.503 30.160 15.637 1.00 17.84 115 SER A CA 1
ATOM 634 C C . SER A 1 93 ? -5.192 30.641 15.073 1.00 17.52 115 SER A C 1
ATOM 635 O O . SER A 1 93 ? -4.777 30.206 13.999 1.00 17.68 115 SER A O 1
ATOM 638 N N . LYS A 1 94 ? -4.535 31.532 15.808 1.00 18.13 116 LYS A N 1
ATOM 639 C CA . LYS A 1 94 ? -3.232 32.048 15.405 1.00 19.01 116 LYS A CA 1
ATOM 640 C C . LYS A 1 94 ? -2.066 31.211 15.961 1.00 18.41 116 LYS A C 1
ATOM 641 O O . LYS A 1 94 ? -0.915 31.422 15.577 1.00 23.50 116 LYS A O 1
ATOM 644 N N . LYS A 1 95 ? -2.374 30.246 16.827 1.00 16.76 117 LYS A N 1
ATOM 645 C CA . LYS A 1 95 ? -1.400 29.343 17.400 1.00 16.93 117 LYS A CA 1
ATOM 646 C C . LYS A 1 95 ? -1.587 28.012 16.658 1.00 14.70 117 LYS A C 1
ATOM 647 O O . LYS A 1 95 ? -2.611 27.344 16.819 1.00 14.36 117 LYS A O 1
ATOM 650 N N . ARG A 1 96 ? -0.613 27.654 15.822 1.00 13.61 118 ARG A N 1
ATOM 651 C CA . ARG A 1 96 ? -0.775 26.566 14.859 1.00 11.59 118 ARG A CA 1
ATOM 652 C C . ARG A 1 96 ? 0.448 25.673 14.796 1.00 9.82 118 ARG A C 1
ATOM 653 O O . ARG A 1 96 ? 1.575 26.082 15.049 1.00 12.27 118 ARG A O 1
ATOM 661 N N . ILE A 1 97 ? 0.219 24.424 14.400 1.00 9.55 119 ILE A N 1
ATOM 662 C CA . ILE A 1 97 ? 1.268 23.462 14.055 1.00 9.08 119 ILE A CA 1
ATOM 663 C C . ILE A 1 97 ? 1.007 23.029 12.618 1.00 9.03 119 ILE A C 1
ATOM 664 O O . ILE A 1 97 ? -0.120 22.641 12.270 1.00 10.23 119 ILE A O 1
ATOM 669 N N . ALA A 1 98 ? 2.070 23.026 11.798 1.00 7.79 120 ALA A N 1
ATOM 670 C CA . ALA A 1 98 ? 1.987 22.561 10.408 1.00 8.14 120 ALA A CA 1
ATOM 671 C C . ALA A 1 98 ? 2.586 21.147 10.299 1.00 7.72 120 ALA A C 1
ATOM 672 O O . ALA A 1 98 ? 3.673 20.890 10.809 1.00 10.02 120 ALA A O 1
ATOM 674 N N . LEU A 1 99 ? 1.876 20.242 9.637 1.00 7.91 121 LEU A N 1
ATOM 675 C CA . LEU A 1 99 ? 2.294 18.874 9.391 1.00 7.22 121 LEU A CA 1
ATOM 676 C C . LEU A 1 99 ? 2.342 18.681 7.883 1.00 7.41 121 LEU A C 1
ATOM 677 O O . LEU A 1 99 ? 1.368 18.931 7.199 1.00 8.88 121 LEU A O 1
ATOM 682 N N . PHE A 1 100 ? 3.504 18.252 7.371 1.00 6.54 122 PHE A N 1
ATOM 683 C CA . PHE A 1 100 ? 3.772 18.217 5.954 1.00 6.59 122 PHE A CA 1
ATOM 684 C C . PHE A 1 100 ? 4.087 16.784 5.487 1.00 7.18 122 PHE A C 1
ATOM 685 O O . PHE A 1 100 ? 4.723 16.027 6.213 1.00 7.32 122 PHE A O 1
ATOM 693 N N . ALA A 1 101 ? 3.765 16.508 4.225 1.00 6.92 123 ALA A N 1
ATOM 694 C CA . ALA A 1 101 ? 4.223 15.293 3.542 1.00 7.06 123 ALA A CA 1
ATOM 695 C C . ALA A 1 101 ? 4.123 15.563 2.049 1.00 7.19 123 ALA A C 1
ATOM 696 O O . ALA A 1 101 ? 3.180 16.202 1.607 1.00 8.67 123 ALA A O 1
ATOM 698 N N . HIS A 1 102 ? 5.096 15.078 1.279 1.00 7.20 124 HIS A N 1
ATOM 699 C CA . HIS A 1 102 ? 4.959 15.189 -0.167 1.00 7.23 124 HIS A CA 1
ATOM 700 C C . HIS A 1 102 ? 4.145 14.016 -0.715 1.00 7.49 124 HIS A C 1
ATOM 701 O O . HIS A 1 102 ? 4.230 12.904 -0.204 1.00 8.79 124 HIS A O 1
ATOM 708 N N . TRP A 1 103 ? 3.351 14.277 -1.763 1.00 7.38 125 TRP A N 1
ATOM 709 C CA . TRP A 1 103 ? 2.426 13.256 -2.260 1.00 7.19 125 TRP A CA 1
ATOM 710 C C . TRP A 1 103 ? 2.705 12.792 -3.667 1.00 8.91 125 TRP A C 1
ATOM 711 O O . TRP A 1 103 ? 2.175 11.778 -4.087 1.00 9.60 125 TRP A O 1
ATOM 722 N N . ASP A 1 104 ? 3.536 13.496 -4.397 1.00 8.28 126 ASP A N 1
ATOM 723 C CA . ASP A 1 104 ? 3.981 13.027 -5.715 1.00 8.77 126 ASP A CA 1
ATOM 724 C C . ASP A 1 104 ? 4.975 11.902 -5.590 1.00 9.29 126 ASP A C 1
ATOM 725 O O . ASP A 1 104 ? 5.590 11.720 -4.532 1.00 10.35 126 ASP A O 1
ATOM 730 N N . THR A 1 105 ? 5.169 11.169 -6.690 1.00 10.49 127 THR A N 1
ATOM 731 C CA . THR A 1 105 ? 6.168 10.112 -6.708 1.00 11.53 127 THR A CA 1
ATOM 732 C C . THR A 1 105 ? 7.156 10.322 -7.839 1.00 12.33 127 THR A C 1
ATOM 733 O O . THR A 1 105 ? 6.845 10.942 -8.853 1.00 13.12 127 THR A O 1
ATOM 737 N N . ARG A 1 106 ? 8.328 9.727 -7.681 1.00 12.32 128 ARG A N 1
ATOM 738 C CA . ARG A 1 106 ? 9.443 9.980 -8.583 1.00 14.30 128 ARG A CA 1
ATOM 739 C C . ARG A 1 106 ? 9.236 9.277 -9.930 1.00 14.39 128 ARG A C 1
ATOM 740 O O . ARG A 1 106 ? 8.861 8.102 -9.960 1.00 15.44 128 ARG A O 1
ATOM 748 N N . PRO A 1 107 ? 9.467 9.996 -11.039 1.00 14.16 129 PRO A N 1
ATOM 749 C CA . PRO A 1 107 ? 9.196 9.382 -12.345 1.00 15.59 129 PRO A CA 1
ATOM 750 C C . PRO A 1 107 ? 10.247 8.373 -12.823 1.00 16.64 129 PRO A C 1
ATOM 751 O O . PRO A 1 107 ? 10.021 7.733 -13.857 1.00 19.85 129 PRO A O 1
ATOM 755 N N . TRP A 1 108 ? 11.354 8.241 -12.103 1.00 15.71 130 TRP A N 1
ATOM 756 C CA . TRP A 1 108 ? 12.482 7.409 -12.494 1.00 16.71 130 TRP A CA 1
ATOM 757 C C . TRP A 1 108 ? 12.966 6.616 -11.299 1.00 17.58 130 TRP A C 1
ATOM 758 O O . TRP A 1 108 ? 13.292 7.204 -10.260 1.00 18.68 130 TRP A O 1
ATOM 769 N N . ALA A 1 109 ? 13.103 5.300 -11.464 1.00 18.77 131 ALA A N 1
ATOM 770 C CA . ALA A 1 109 ? 13.717 4.465 -10.437 1.00 17.59 131 ALA A CA 1
ATOM 771 C C . ALA A 1 109 ? 15.228 4.542 -10.641 1.00 15.60 131 ALA A C 1
ATOM 772 O O . ALA A 1 109 ? 15.900 3.533 -10.962 1.00 18.54 131 ALA A O 1
ATOM 774 N N . ASP A 1 110 ? 15.771 5.729 -10.407 1.00 16.55 132 ASP A N 1
ATOM 775 C CA . ASP A 1 110 ? 17.135 6.020 -10.822 1.00 18.00 132 ASP A CA 1
ATOM 776 C C . ASP A 1 110 ? 18.226 5.541 -9.858 1.00 19.54 132 ASP A C 1
ATOM 777 O O . ASP A 1 110 ? 19.424 5.670 -10.158 1.00 22.54 132 ASP A O 1
ATOM 782 N N . ASN A 1 111 ? 17.822 4.921 -8.753 1.00 19.53 133 ASN A N 1
ATOM 783 C CA . ASN A 1 111 ? 18.768 4.222 -7.896 1.00 20.58 133 ASN A CA 1
ATOM 784 C C . ASN A 1 111 ? 18.587 2.703 -7.973 1.00 21.41 133 ASN A C 1
ATOM 785 O O . ASN A 1 111 ? 19.135 1.977 -7.146 1.00 23.25 133 ASN A O 1
ATOM 790 N N . ASP A 1 112 ? 17.815 2.220 -8.942 1.00 20.51 134 ASP A N 1
ATOM 791 C CA . ASP A 1 112 ? 17.591 0.768 -9.061 1.00 23.69 134 ASP A CA 1
ATOM 792 C C . ASP A 1 112 ? 18.900 0.010 -9.329 1.00 26.19 134 ASP A C 1
ATOM 793 O O . ASP A 1 112 ? 19.831 0.511 -9.958 1.00 25.25 134 ASP A O 1
ATOM 798 N N . ALA A 1 113 ? 18.954 -1.200 -8.807 1.00 27.16 135 ALA A N 1
ATOM 799 C CA . ALA A 1 113 ? 20.088 -2.106 -9.061 1.00 29.18 135 ALA A CA 1
ATOM 800 C C . ALA A 1 113 ? 20.237 -2.411 -10.555 1.00 30.72 135 ALA A C 1
ATOM 801 O O . ALA A 1 113 ? 21.365 -2.551 -11.044 1.00 33.11 135 ALA A O 1
ATOM 803 N N . ASP A 1 114 ? 19.114 -2.535 -11.266 1.00 30.32 136 ASP A N 1
ATOM 804 C CA . ASP A 1 114 ? 19.128 -2.811 -12.715 1.00 32.18 136 ASP A CA 1
ATOM 805 C C . ASP A 1 114 ? 19.025 -1.500 -13.505 1.00 32.14 136 ASP A C 1
ATOM 806 O O . ASP A 1 114 ? 18.020 -0.793 -13.406 1.00 30.76 136 ASP A O 1
ATOM 811 N N . GLU A 1 115 ? 20.056 -1.198 -14.300 1.00 31.25 137 GLU A N 1
ATOM 812 C CA . GLU A 1 115 ? 20.085 -0.014 -15.168 1.00 30.03 137 GLU A CA 1
ATOM 813 C C . GLU A 1 115 ? 18.854 0.068 -16.068 1.00 30.04 137 GLU A C 1
ATOM 814 O O . GLU A 1 115 ? 18.395 1.168 -16.393 1.00 28.13 137 GLU A O 1
ATOM 816 N N . LYS A 1 116 ? 18.314 -1.088 -16.455 1.00 29.57 138 LYS A N 1
ATOM 817 C CA . LYS A 1 116 ? 17.111 -1.176 -17.295 1.00 30.37 138 LYS A CA 1
ATOM 818 C C . LYS A 1 116 ? 15.916 -0.442 -16.680 1.00 28.97 138 LYS A C 1
ATOM 819 O O . LYS A 1 116 ? 15.009 -0.025 -17.394 1.00 28.88 138 LYS A O 1
ATOM 821 N N . ASN A 1 117 ? 15.917 -0.329 -15.353 1.00 26.99 139 ASN A N 1
ATOM 822 C CA . ASN A 1 117 ? 14.791 0.261 -14.602 1.00 26.35 139 ASN A CA 1
ATOM 823 C C . ASN A 1 117 ? 14.942 1.761 -14.324 1.00 25.76 139 ASN A C 1
ATOM 824 O O . ASN A 1 117 ? 14.036 2.373 -13.754 1.00 24.01 139 ASN A O 1
ATOM 829 N N . HIS A 1 118 ? 16.071 2.349 -14.719 1.00 23.48 140 HIS A N 1
ATOM 830 C CA . HIS A 1 118 ? 16.400 3.700 -14.293 1.00 25.00 140 HIS A CA 1
ATOM 831 C C . HIS A 1 118 ? 15.460 4.786 -14.816 1.00 25.10 140 HIS A C 1
ATOM 832 O O . HIS A 1 118 ? 15.455 5.889 -14.261 1.00 25.98 140 HIS A O 1
ATOM 839 N N . HIS A 1 119 ? 14.674 4.484 -15.845 1.00 24.08 141 HIS A N 1
ATOM 840 C CA . HIS A 1 119 ? 13.704 5.432 -16.422 1.00 26.94 141 HIS A CA 1
ATOM 841 C C . HIS A 1 119 ? 12.245 5.052 -16.109 1.00 26.70 141 HIS A C 1
ATOM 842 O O . HIS A 1 119 ? 11.313 5.592 -16.711 1.00 28.21 141 HIS A O 1
ATOM 849 N N . THR A 1 120 ? 12.040 4.138 -15.163 1.00 23.77 142 THR A N 1
ATOM 850 C CA . THR A 1 120 ? 10.709 3.625 -14.860 1.00 23.16 142 THR A CA 1
ATOM 851 C C . THR A 1 120 ? 10.138 4.322 -13.603 1.00 20.35 142 THR A C 1
ATOM 852 O O . THR A 1 120 ? 10.823 4.396 -12.582 1.00 21.18 142 THR A O 1
ATOM 856 N N . PRO A 1 121 ? 8.886 4.827 -13.661 1.00 19.66 143 PRO A N 1
ATOM 857 C CA . PRO A 1 121 ? 8.277 5.431 -12.459 1.00 18.78 143 PRO A CA 1
ATOM 858 C C . PRO A 1 121 ? 8.073 4.451 -11.320 1.00 20.04 143 PRO A C 1
ATOM 859 O O . PRO A 1 121 ? 7.678 3.321 -11.553 1.00 21.87 143 PRO A O 1
ATOM 863 N N . ILE A 1 122 ? 8.279 4.921 -10.092 1.00 19.87 144 ILE A N 1
ATOM 864 C CA . ILE A 1 122 ? 8.125 4.088 -8.901 1.00 18.89 144 ILE A CA 1
ATOM 865 C C . ILE A 1 122 ? 6.704 4.186 -8.324 1.00 16.61 144 ILE A C 1
ATOM 866 O O . ILE A 1 122 ? 5.999 5.171 -8.543 1.00 17.91 144 ILE A O 1
ATOM 871 N N . LEU A 1 123 ? 6.261 3.174 -7.572 1.00 16.55 145 LEU A N 1
ATOM 872 C CA . LEU A 1 123 ? 4.947 3.275 -6.913 1.00 16.25 145 LEU A CA 1
ATOM 873 C C . LEU A 1 123 ? 4.990 4.233 -5.706 1.00 13.98 145 LEU A C 1
ATOM 874 O O . LEU A 1 123 ? 3.956 4.777 -5.277 1.00 15.18 145 LEU A O 1
ATOM 879 N N . GLY A 1 124 ? 6.168 4.410 -5.122 1.00 13.64 146 GLY A N 1
ATOM 880 C CA . GLY A 1 124 ? 6.281 5.373 -4.029 1.00 11.59 146 GLY A CA 1
ATOM 881 C C . GLY A 1 124 ? 5.373 5.085 -2.856 1.00 11.45 146 GLY A C 1
ATOM 882 O O . GLY A 1 124 ? 4.777 5.990 -2.267 1.00 12.54 146 GLY A O 1
ATOM 883 N N . ALA A 1 125 ? 5.321 3.829 -2.435 1.00 11.67 147 ALA A N 1
ATOM 884 C CA . ALA A 1 125 ? 4.562 3.473 -1.263 1.00 11.09 147 ALA A CA 1
ATOM 885 C C . ALA A 1 125 ? 5.132 4.104 -0.005 1.00 10.88 147 ALA A C 1
ATOM 886 O O . ALA A 1 125 ? 4.421 4.695 0.796 1.00 11.35 147 ALA A O 1
ATOM 888 N N . ASN A 1 126 ? 6.433 3.983 0.153 1.00 10.32 148 ASN A N 1
ATOM 889 C CA . ASN A 1 126 ? 7.114 4.634 1.274 1.00 10.16 148 ASN A CA 1
ATOM 890 C C . ASN A 1 126 ? 7.448 6.081 0.968 1.00 10.02 148 ASN A C 1
ATOM 891 O O . ASN A 1 126 ? 7.156 6.983 1.759 1.00 10.89 148 ASN A O 1
ATOM 896 N N . ASP A 1 127 ? 8.040 6.326 -0.197 1.00 10.68 149 ASP A N 1
ATOM 897 C CA . ASP A 1 127 ? 8.442 7.663 -0.609 1.00 10.82 149 ASP A CA 1
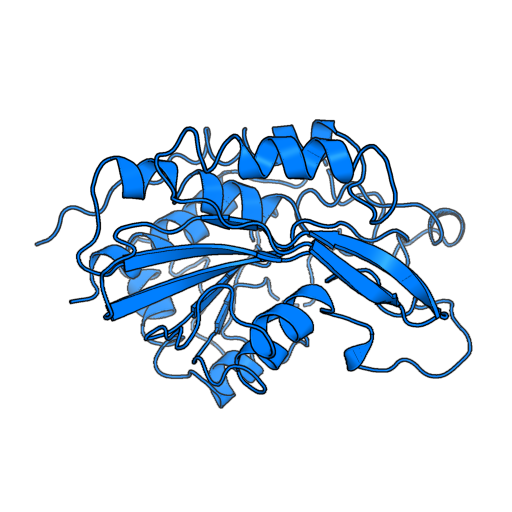ATOM 898 C C . ASP A 1 127 ? 7.293 8.341 -1.344 1.00 11.46 149 ASP A C 1
ATOM 899 O O . ASP A 1 127 ? 7.195 8.295 -2.587 1.00 13.51 149 ASP A O 1
ATOM 904 N N . GLY A 1 128 ? 6.426 8.927 -0.546 1.00 12.03 150 GLY A N 1
ATOM 905 C CA . GLY A 1 128 ? 5.225 9.583 -1.016 1.00 12.99 150 GLY A CA 1
ATOM 906 C C . GLY A 1 128 ? 4.012 9.148 -0.198 1.00 12.36 150 GLY A C 1
ATOM 907 O O . GLY A 1 128 ? 3.501 9.863 0.665 1.00 13.52 150 GLY A O 1
ATOM 908 N N . ALA A 1 129 ? 3.530 7.947 -0.425 1.00 10.36 151 ALA A N 1
ATOM 909 C CA . ALA A 1 129 ? 2.271 7.577 0.181 1.00 9.34 151 ALA A CA 1
ATOM 910 C C . ALA A 1 129 ? 2.309 7.485 1.720 1.00 9.38 151 ALA A C 1
ATOM 911 O O . ALA A 1 129 ? 1.311 7.766 2.356 1.00 10.00 151 ALA A O 1
ATOM 913 N N . SER A 1 130 ? 3.433 7.065 2.315 1.00 9.56 152 SER A N 1
ATOM 914 C CA . SER A 1 130 ? 3.466 6.772 3.730 1.00 9.22 152 SER A CA 1
ATOM 915 C C . SER A 1 130 ? 3.153 8.005 4.588 1.00 8.85 152 SER A C 1
ATOM 916 O O . SER A 1 130 ? 2.340 7.956 5.498 1.00 9.00 152 SER A O 1
ATOM 919 N N . GLY A 1 131 ? 3.839 9.121 4.328 1.00 8.62 153 GLY A N 1
ATOM 920 C CA . GLY A 1 131 ? 3.652 10.322 5.108 1.00 8.50 153 GLY A CA 1
ATOM 921 C C . GLY A 1 131 ? 2.247 10.862 4.980 1.00 8.71 153 GLY A C 1
ATOM 922 O O . GLY A 1 131 ? 1.635 11.306 5.953 1.00 8.89 153 GLY A O 1
ATOM 923 N N . VAL A 1 132 ? 1.762 10.817 3.739 1.00 7.93 154 VAL A N 1
ATOM 924 C CA . VAL A 1 132 ? 0.416 11.266 3.443 1.00 7.89 154 VAL A CA 1
ATOM 925 C C . VAL A 1 132 ? -0.621 10.418 4.183 1.00 7.82 154 VAL A C 1
ATOM 926 O O . VAL A 1 132 ? -1.575 10.954 4.770 1.00 8.29 154 VAL A O 1
ATOM 930 N N . GLY A 1 133 ? -0.447 9.098 4.132 1.00 9.52 155 GLY A N 1
ATOM 931 C CA . GLY A 1 133 ? -1.377 8.208 4.786 1.00 10.03 155 GLY A CA 1
ATOM 932 C C . GLY A 1 133 ? -1.392 8.360 6.303 1.00 9.33 155 GLY A C 1
ATOM 933 O O . GLY A 1 133 ? -2.452 8.361 6.933 1.00 10.06 155 GLY A O 1
ATOM 934 N N . ALA A 1 134 ? -0.207 8.559 6.892 1.00 9.17 156 ALA A N 1
ATOM 935 C CA . ALA A 1 134 ? -0.132 8.831 8.321 1.00 8.97 156 ALA A CA 1
ATOM 936 C C . ALA A 1 134 ? -0.852 10.134 8.659 1.00 8.53 156 ALA A C 1
ATOM 937 O O . ALA A 1 134 ? -1.579 10.189 9.659 1.00 9.34 156 ALA A O 1
ATOM 939 N N . LEU A 1 135 ? -0.685 11.163 7.827 1.00 8.66 157 LEU A N 1
ATOM 940 C CA . LEU A 1 135 ? -1.328 12.432 8.114 1.00 7.97 157 LEU A CA 1
ATOM 941 C C . LEU A 1 135 ? -2.837 12.399 7.899 1.00 8.31 157 LEU A C 1
ATOM 942 O O . LEU A 1 135 ? -3.546 13.135 8.593 1.00 9.47 157 LEU A O 1
ATOM 947 N N . LEU A 1 136 ? -3.326 11.564 6.971 1.00 8.39 158 LEU A N 1
ATOM 948 C CA . LEU A 1 136 ? -4.767 11.399 6.828 1.00 9.35 158 LEU A CA 1
ATOM 949 C C . LEU A 1 136 ? -5.359 10.773 8.101 1.00 9.93 158 LEU A C 1
ATOM 950 O O . LEU A 1 136 ? -6.446 11.170 8.537 1.00 10.75 158 LEU A O 1
ATOM 955 N N . GLU A 1 137 ? -4.672 9.806 8.702 1.00 10.48 159 GLU A N 1
ATOM 956 C CA . GLU A 1 137 ? -5.147 9.222 9.946 1.00 10.06 159 GLU A CA 1
ATOM 957 C C . GLU A 1 137 ? -5.086 10.248 11.068 1.00 10.74 159 GLU A C 1
ATOM 958 O O . GLU A 1 137 ? -6.016 10.339 11.881 1.00 11.17 159 GLU A O 1
ATOM 964 N N . ILE A 1 138 ? -4.030 11.060 11.112 1.00 9.36 160 ILE A N 1
ATOM 965 C CA A ILE A 1 138 ? -3.950 12.173 12.063 0.33 9.86 160 ILE A CA 1
ATOM 966 C CA B ILE A 1 138 ? -3.991 12.118 12.097 0.67 9.55 160 ILE A CA 1
ATOM 967 C C . ILE A 1 138 ? -5.136 13.132 11.901 1.00 10.26 160 ILE A C 1
ATOM 968 O O . ILE A 1 138 ? -5.772 13.559 12.878 1.00 11.10 160 ILE A O 1
ATOM 977 N N . ALA A 1 139 ? -5.445 13.481 10.643 1.00 10.78 161 ALA A N 1
ATOM 978 C CA . ALA A 1 139 ? -6.572 14.397 10.354 1.00 10.79 161 ALA A CA 1
ATOM 979 C C . ALA A 1 139 ? -7.882 13.852 10.915 1.00 11.28 161 ALA A C 1
ATOM 980 O O . ALA A 1 139 ? -8.666 14.600 11.516 1.00 11.56 161 ALA A O 1
ATOM 982 N N . ARG A 1 140 ? -8.102 12.566 10.693 1.00 11.74 162 ARG A N 1
ATOM 983 C CA . ARG A 1 140 ? -9.308 11.873 11.186 1.00 12.89 162 ARG A CA 1
ATOM 984 C C . ARG A 1 140 ? -9.447 12.049 12.708 1.00 13.01 162 ARG A C 1
ATOM 985 O O . ARG A 1 140 ? -10.519 12.384 13.234 1.00 15.97 162 ARG A O 1
ATOM 993 N N . LEU A 1 141 ? -8.334 11.849 13.415 1.00 11.69 163 LEU A N 1
ATOM 994 C CA . LEU A 1 141 ? -8.318 11.936 14.868 1.00 10.68 163 LEU A CA 1
ATOM 995 C C . LEU A 1 141 ? -8.474 13.377 15.374 1.00 11.19 163 LEU A C 1
ATOM 996 O O . LEU A 1 141 ? -9.183 13.630 16.349 1.00 12.84 163 LEU A O 1
ATOM 1001 N N . VAL A 1 142 ? -7.827 14.336 14.701 1.00 11.12 164 VAL A N 1
ATOM 1002 C CA . VAL A 1 142 ? -7.932 15.756 15.039 1.00 11.09 164 VAL A CA 1
ATOM 1003 C C . VAL A 1 142 ? -9.388 16.231 14.898 1.00 12.36 164 VAL A C 1
ATOM 1004 O O . VAL A 1 142 ? -9.888 17.026 15.701 1.00 14.42 164 VAL A O 1
ATOM 1008 N N . ASN A 1 143 ? -10.054 15.768 13.859 1.00 12.47 165 ASN A N 1
ATOM 1009 C CA . ASN A 1 143 ? -11.437 16.118 13.655 1.00 13.56 165 ASN A CA 1
ATOM 1010 C C . ASN A 1 143 ? -12.296 15.626 14.813 1.00 14.68 165 ASN A C 1
ATOM 1011 O O . ASN A 1 143 ? -13.238 16.297 15.227 1.00 15.65 165 ASN A O 1
ATOM 1016 N N . GLN A 1 144 ? -12.021 14.416 15.279 1.00 13.43 166 GLN A N 1
ATOM 1017 C CA . GLN A 1 144 ? -12.775 13.815 16.360 1.00 15.24 166 GLN A CA 1
ATOM 1018 C C . GLN A 1 144 ? -12.534 14.389 17.726 1.00 16.48 166 GLN A C 1
ATOM 1019 O O . GLN A 1 144 ? -13.446 14.379 18.572 1.00 18.95 166 GLN A O 1
ATOM 1025 N N . GLN A 1 145 ? -11.333 14.905 17.944 1.00 14.65 167 GLN A N 1
ATOM 1026 C CA . GLN A 1 145 ? -10.947 15.549 19.192 1.00 15.58 167 GLN A CA 1
ATOM 1027 C C . GLN A 1 145 ? -9.907 16.609 18.877 1.00 13.73 167 GLN A C 1
ATOM 1028 O O . GLN A 1 145 ? -8.765 16.293 18.619 1.00 15.86 167 GLN A O 1
ATOM 1034 N N . GLN A 1 146 ? -10.284 17.873 18.898 1.00 15.35 168 GLN A N 1
ATOM 1035 C CA A GLN A 1 146 ? -9.401 18.953 18.461 0.50 17.38 168 GLN A CA 1
ATOM 1036 C CA B GLN A 1 146 ? -9.388 18.943 18.469 0.50 17.17 168 GLN A CA 1
ATOM 1037 C C . GLN A 1 146 ? -8.305 19.199 19.489 1.00 15.74 168 GLN A C 1
ATOM 1038 O O . GLN A 1 146 ? -8.601 19.385 20.670 1.00 18.05 168 GLN A O 1
ATOM 1049 N N . PRO A 1 147 ? -7.031 19.225 19.054 1.00 14.44 169 PRO A N 1
ATOM 1050 C CA . PRO A 1 147 ? -6.007 19.707 19.971 1.00 14.31 169 PRO A CA 1
ATOM 1051 C C . PRO A 1 147 ? -6.237 21.199 20.302 1.00 14.14 169 PRO A C 1
ATOM 1052 O O . PRO A 1 147 ? -7.019 21.896 19.629 1.00 16.00 169 PRO A O 1
ATOM 1056 N N . GLU A 1 148 ? -5.525 21.706 21.288 1.00 15.12 170 GLU A N 1
ATOM 1057 C CA . GLU A 1 148 ? -5.606 23.117 21.608 1.00 14.61 170 GLU A CA 1
ATOM 1058 C C . GLU A 1 148 ? -5.171 23.984 20.449 1.00 13.90 170 GLU A C 1
ATOM 1059 O O . GLU A 1 148 ? -5.861 24.940 20.101 1.00 16.56 170 GLU A O 1
ATOM 1065 N N . LEU A 1 149 ? -4.036 23.650 19.841 1.00 13.13 171 LEU A N 1
ATOM 1066 C CA . LEU A 1 149 ? -3.548 24.439 18.697 1.00 12.94 171 LEU A CA 1
ATOM 1067 C C . LEU A 1 149 ? -4.297 24.100 17.411 1.00 11.80 171 LEU A C 1
ATOM 1068 O O . LEU A 1 149 ? -4.790 22.984 17.239 1.00 13.66 171 LEU A O 1
ATOM 1073 N N . GLY A 1 150 ? -4.364 25.075 16.518 1.00 11.94 172 GLY A N 1
ATOM 1074 C CA . GLY A 1 150 ? -4.822 24.825 15.164 1.00 11.70 172 GLY A CA 1
ATOM 1075 C C . GLY A 1 150 ? -3.814 23.915 14.448 1.00 11.41 172 GLY A C 1
ATOM 1076 O O . GLY A 1 150 ? -2.632 24.002 14.671 1.00 13.86 172 GLY A O 1
ATOM 1077 N N . ILE A 1 151 ? -4.286 23.028 13.590 1.00 9.43 173 ILE A N 1
ATOM 1078 C CA . ILE A 1 151 ? -3.459 22.059 12.873 1.00 9.95 173 ILE A CA 1
ATOM 1079 C C . ILE A 1 151 ? -3.669 22.253 11.388 1.00 9.59 173 ILE A C 1
ATOM 1080 O O . ILE A 1 151 ? -4.819 22.312 10.918 1.00 10.87 173 ILE A O 1
ATOM 1085 N N . ASP A 1 152 ? -2.567 22.333 10.654 1.00 8.96 174 ASP A N 1
ATOM 1086 C CA . ASP A 1 152 ? -2.627 22.344 9.194 1.00 8.56 174 ASP A CA 1
ATOM 1087 C C . ASP A 1 152 ? -1.967 21.097 8.654 1.00 8.82 174 ASP A C 1
ATOM 1088 O O . ASP A 1 152 ? -0.847 20.780 9.051 1.00 11.29 174 ASP A O 1
ATOM 1093 N N . ILE A 1 153 ? -2.664 20.373 7.787 1.00 7.82 175 ILE A N 1
ATOM 1094 C CA . ILE A 1 153 ? -2.152 19.196 7.118 1.00 8.09 175 ILE A CA 1
ATOM 1095 C C . ILE A 1 153 ? -1.851 19.648 5.707 1.00 7.22 175 ILE A C 1
ATOM 1096 O O . ILE A 1 153 ? -2.757 20.051 4.978 1.00 9.09 175 ILE A O 1
ATOM 1101 N N . ILE A 1 154 ? -0.596 19.538 5.293 1.00 7.19 176 ILE A N 1
ATOM 1102 C CA . ILE A 1 154 ? -0.123 20.130 4.040 1.00 7.44 176 ILE A CA 1
ATOM 1103 C C . ILE A 1 154 ? 0.544 19.072 3.186 1.00 6.83 176 ILE A C 1
ATOM 1104 O O . ILE A 1 154 ? 1.614 18.576 3.530 1.00 8.69 176 ILE A O 1
ATOM 1109 N N . PHE A 1 155 ? -0.114 18.734 2.086 1.00 7.31 177 PHE A N 1
ATOM 1110 C CA . PHE A 1 155 ? 0.396 17.763 1.146 1.00 7.71 177 PHE A CA 1
ATOM 1111 C C . PHE A 1 155 ? 1.065 18.531 0.016 1.00 7.25 177 PHE A C 1
ATOM 1112 O O . PHE A 1 155 ? 0.430 19.289 -0.726 1.00 8.85 177 PHE A O 1
ATOM 1120 N N . LEU A 1 156 ? 2.374 18.337 -0.095 1.00 6.86 178 LEU A N 1
ATOM 1121 C CA . LEU A 1 156 ? 3.221 19.095 -0.991 1.00 8.04 178 LEU A CA 1
ATOM 1122 C C . LEU A 1 156 ? 3.472 18.317 -2.276 1.00 7.64 178 LEU A C 1
ATOM 1123 O O . LEU A 1 156 ? 3.821 17.139 -2.251 1.00 8.18 178 LEU A O 1
ATOM 1128 N N . ASP A 1 157 ? 3.290 18.981 -3.401 1.00 7.18 179 ASP A N 1
ATOM 1129 C CA . ASP A 1 157 ? 3.507 18.364 -4.698 1.00 7.53 179 ASP A CA 1
ATOM 1130 C C . ASP A 1 157 ? 4.942 18.584 -5.189 1.00 7.32 179 ASP A C 1
ATOM 1131 O O . ASP A 1 157 ? 5.685 19.440 -4.657 1.00 8.46 179 ASP A O 1
ATOM 1136 N N . ALA A 1 158 ? 5.302 17.841 -6.222 1.00 8.97 180 ALA A N 1
ATOM 1137 C CA . ALA A 1 158 ? 6.508 18.073 -6.986 1.00 9.02 180 ALA A CA 1
ATOM 1138 C C . ALA A 1 158 ? 7.769 18.143 -6.126 1.00 8.80 180 ALA A C 1
ATOM 1139 O O . ALA A 1 158 ? 8.691 18.907 -6.406 1.00 9.74 180 ALA A O 1
ATOM 1141 N N . GLU A 1 159 ? 7.837 17.305 -5.105 1.00 9.36 181 GLU A N 1
ATOM 1142 C CA . GLU A 1 159 ? 9.066 17.174 -4.331 1.00 8.96 181 GLU A CA 1
ATOM 1143 C C . GLU A 1 159 ? 10.116 16.337 -5.045 1.00 9.68 181 GLU A C 1
ATOM 1144 O O . GLU A 1 159 ? 11.310 16.577 -4.854 1.00 11.19 181 GLU A O 1
ATOM 1150 N N . ASP A 1 160 ? 9.663 15.325 -5.805 1.00 9.69 182 ASP A N 1
ATOM 1151 C CA . ASP A 1 160 ? 10.503 14.215 -6.235 1.00 11.50 182 ASP A CA 1
ATOM 1152 C C . ASP A 1 160 ? 10.783 14.160 -7.730 1.00 10.72 182 ASP A C 1
ATOM 1153 O O . ASP A 1 160 ? 11.094 13.088 -8.271 1.00 12.58 182 ASP A O 1
ATOM 1158 N N . TYR A 1 161 ? 10.755 15.332 -8.373 1.00 11.23 183 TYR A N 1
ATOM 1159 C CA . TYR A 1 161 ? 11.032 15.484 -9.804 1.00 12.39 183 TYR A CA 1
ATOM 1160 C C . TYR A 1 161 ? 12.450 16.091 -10.014 1.00 13.02 183 TYR A C 1
ATOM 1161 O O . TYR A 1 161 ? 12.766 16.656 -11.066 1.00 16.12 183 TYR A O 1
ATOM 1170 N N . GLY A 1 162 ? 13.310 15.995 -9.020 1.00 13.07 184 GLY A N 1
ATOM 1171 C CA . GLY A 1 162 ? 14.637 16.565 -9.105 1.00 14.14 184 GLY A CA 1
ATOM 1172 C C . GLY A 1 162 ? 15.495 15.784 -10.088 1.00 15.08 184 GLY A C 1
ATOM 1173 O O . GLY A 1 162 ? 15.200 14.647 -10.438 1.00 16.15 184 GLY A O 1
ATOM 1174 N N . THR A 1 163 ? 16.590 16.403 -10.499 1.00 15.98 185 THR A N 1
ATOM 1175 C CA . THR A 1 163 ? 17.422 15.904 -11.590 1.00 17.92 185 THR A CA 1
ATOM 1176 C C . THR A 1 163 ? 17.734 14.403 -11.437 1.00 19.24 185 THR A C 1
ATOM 1177 O O . THR A 1 163 ? 18.214 13.973 -10.390 1.00 20.28 185 THR A O 1
ATOM 1181 N N . PRO A 1 164 ? 17.464 13.608 -12.480 1.00 18.52 186 PRO A N 1
ATOM 1182 C CA . PRO A 1 164 ? 17.849 12.195 -12.416 1.00 20.73 186 PRO A CA 1
ATOM 1183 C C . PRO A 1 164 ? 19.365 11.965 -12.285 1.00 22.53 186 PRO A C 1
ATOM 1184 O O . PRO A 1 164 ? 20.187 12.781 -12.751 1.00 23.21 186 PRO A O 1
ATOM 1188 N N . GLN A 1 165 ? 19.719 10.852 -11.657 1.00 23.17 187 GLN A N 1
ATOM 1189 C CA . GLN A 1 165 ? 21.124 10.485 -11.483 1.00 25.17 187 GLN A CA 1
ATOM 1190 C C . GLN A 1 165 ? 21.807 10.314 -12.845 1.00 27.68 187 GLN A C 1
ATOM 1191 O O . GLN A 1 165 ? 23.005 10.591 -12.972 1.00 32.11 187 GLN A O 1
ATOM 1197 N N . PHE A 1 166 ? 21.042 9.876 -13.848 1.00 27.85 188 PHE A N 1
ATOM 1198 C CA . PHE A 1 166 ? 21.578 9.619 -15.192 1.00 31.31 188 PHE A CA 1
ATOM 1199 C C . PHE A 1 166 ? 21.726 10.875 -16.045 1.00 32.34 188 PHE A C 1
ATOM 1200 O O . PHE A 1 166 ? 22.196 10.794 -17.185 1.00 34.38 188 PHE A O 1
ATOM 1208 N N . TYR A 1 167 ? 21.321 12.029 -15.518 1.00 31.59 189 TYR A N 1
ATOM 1209 C CA . TYR A 1 167 ? 21.416 13.273 -16.261 1.00 31.42 189 TYR A CA 1
ATOM 1210 C C . TYR A 1 167 ? 22.858 13.757 -16.233 1.00 32.84 189 TYR A C 1
ATOM 1211 O O . TYR A 1 167 ? 23.474 13.860 -15.169 1.00 31.19 189 TYR A O 1
ATOM 1220 N N . GLU A 1 168 ? 23.395 14.044 -17.416 1.00 35.74 190 GLU A N 1
ATOM 1221 C CA . GLU A 1 168 ? 24.740 14.602 -17.551 1.00 38.31 190 GLU A CA 1
ATOM 1222 C C . GLU A 1 168 ? 24.589 16.119 -17.627 1.00 40.86 190 GLU A C 1
ATOM 1223 O O . GLU A 1 168 ? 24.091 16.655 -18.619 1.00 43.08 190 GLU A O 1
ATOM 1225 N N . GLY A 1 169 ? 25.001 16.805 -16.568 1.00 41.34 191 GLY A N 1
ATOM 1226 C CA . GLY A 1 169 ? 24.769 18.243 -16.443 1.00 40.71 191 GLY A CA 1
ATOM 1227 C C . GLY A 1 169 ? 24.654 18.618 -14.978 1.00 39.42 191 GLY A C 1
ATOM 1228 O O . GLY A 1 169 ? 24.886 17.779 -14.100 1.00 38.32 191 GLY A O 1
ATOM 1229 N N . LYS A 1 170 ? 24.317 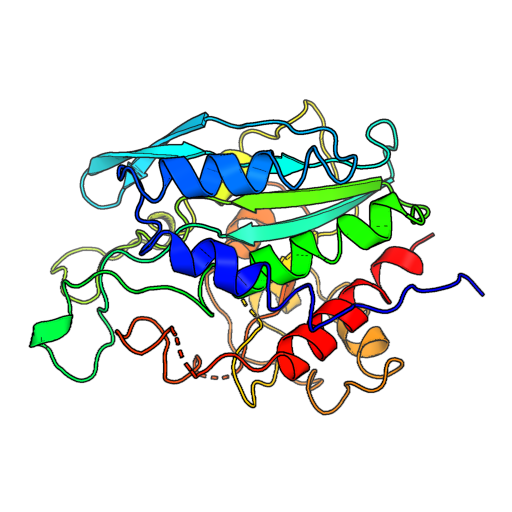19.880 -14.717 1.00 39.73 192 LYS A N 1
ATOM 1230 C CA . LYS A 1 170 ? 24.206 20.388 -13.341 1.00 39.03 192 LYS A CA 1
ATOM 1231 C C . LYS A 1 170 ? 23.077 19.665 -12.578 1.00 36.86 192 LYS A C 1
ATOM 1232 O O . LYS A 1 170 ? 22.033 19.359 -13.161 1.00 34.75 192 LYS A O 1
ATOM 1234 N N . HIS A 1 171 ? 23.312 19.359 -11.303 1.00 35.22 193 HIS A N 1
ATOM 1235 C CA . HIS A 1 171 ? 22.265 18.828 -10.426 1.00 34.79 193 HIS A CA 1
ATOM 1236 C C . HIS A 1 171 ? 21.963 19.845 -9.328 1.00 35.56 193 HIS A C 1
ATOM 1237 O O . HIS A 1 171 ? 22.493 19.742 -8.215 1.00 38.23 193 HIS A O 1
ATOM 1244 N N . LYS A 1 172 ? 21.104 20.816 -9.641 1.00 32.18 194 LYS A N 1
ATOM 1245 C CA . LYS A 1 172 ? 20.797 21.899 -8.702 1.00 30.80 194 LYS A CA 1
ATOM 1246 C C . LYS A 1 172 ? 19.883 21.419 -7.561 1.00 29.57 194 LYS A C 1
ATOM 1247 O O . LYS A 1 172 ? 18.871 20.765 -7.805 1.00 25.98 194 LYS A O 1
ATOM 1249 N N . GLU A 1 173 ? 20.272 21.748 -6.328 1.00 29.66 195 GLU A N 1
ATOM 1250 C CA . GLU A 1 173 ? 19.463 21.507 -5.111 1.00 29.24 195 GLU A CA 1
ATOM 1251 C C . GLU A 1 173 ? 17.981 21.934 -5.275 1.00 25.60 195 GLU A C 1
ATOM 1252 O O . GLU A 1 173 ? 17.052 21.202 -4.870 1.00 25.77 195 GLU A O 1
ATOM 1258 N N . GLU A 1 174 ? 17.778 23.109 -5.867 1.00 22.65 196 GLU A N 1
ATOM 1259 C CA . GLU A 1 174 ? 16.458 23.731 -5.968 1.00 20.98 196 GLU A CA 1
ATOM 1260 C C . GLU A 1 174 ? 15.572 23.081 -7.034 1.00 18.88 196 GLU A C 1
ATOM 1261 O O . GLU A 1 174 ? 14.442 23.481 -7.180 1.00 18.20 196 GLU A O 1
ATOM 1263 N N . ALA A 1 175 ? 16.078 22.071 -7.751 1.00 17.15 197 ALA A N 1
ATOM 1264 C CA . ALA A 1 175 ? 15.258 21.263 -8.683 1.00 15.38 197 ALA A CA 1
ATOM 1265 C C . ALA A 1 175 ? 14.274 20.344 -7.923 1.00 13.35 197 ALA A C 1
ATOM 1266 O O . ALA A 1 175 ? 13.272 19.876 -8.463 1.00 12.61 197 ALA A O 1
ATOM 1268 N N . TRP A 1 176 ? 14.622 20.055 -6.688 1.00 12.33 198 TRP A N 1
ATOM 1269 C CA . TRP A 1 176 ? 13.800 19.254 -5.774 1.00 11.65 198 TRP A CA 1
ATOM 1270 C C . TRP A 1 176 ? 12.820 20.171 -5.068 1.00 10.94 198 TRP A C 1
ATOM 1271 O O . TRP A 1 176 ? 13.005 21.394 -5.027 1.00 12.47 198 TRP A O 1
ATOM 1282 N N . CYS A 1 177 ? 11.797 19.574 -4.477 1.00 9.55 199 CYS A N 1
ATOM 1283 C CA . CYS A 1 177 ? 11.017 20.281 -3.480 1.00 9.38 199 CYS A CA 1
ATOM 1284 C C . CYS A 1 177 ? 10.362 21.521 -4.084 1.00 8.75 199 CYS A C 1
ATOM 1285 O O . CYS A 1 177 ? 10.347 22.615 -3.476 1.00 9.10 199 CYS A O 1
ATOM 1288 N N . LEU A 1 178 ? 9.803 21.358 -5.281 1.00 8.61 200 LEU A N 1
ATOM 1289 C CA . LEU A 1 178 ? 9.243 22.541 -5.962 1.00 8.70 200 LEU A CA 1
ATOM 1290 C C . LEU A 1 178 ? 7.958 23.064 -5.327 1.00 7.86 200 LEU A C 1
ATOM 1291 O O . LEU A 1 178 ? 7.728 24.272 -5.233 1.00 8.87 200 LEU A O 1
ATOM 1296 N N . GLY A 1 179 ? 7.140 22.141 -4.859 1.00 8.08 201 GLY A N 1
ATOM 1297 C CA . GLY A 1 179 ? 5.922 22.502 -4.192 1.00 7.50 201 GLY A CA 1
ATOM 1298 C C . GLY A 1 179 ? 6.139 23.213 -2.866 1.00 7.62 201 GLY A C 1
ATOM 1299 O O . GLY A 1 179 ? 5.417 24.163 -2.515 1.00 8.15 201 GLY A O 1
ATOM 1300 N N . SER A 1 180 ? 7.097 22.730 -2.080 1.00 7.84 202 SER A N 1
ATOM 1301 C CA . SER A 1 180 ? 7.415 23.393 -0.835 1.00 8.51 202 SER A CA 1
ATOM 1302 C C . SER A 1 180 ? 8.054 24.753 -1.028 1.00 7.56 202 SER A C 1
ATOM 1303 O O . SER A 1 180 ? 7.774 25.682 -0.263 1.00 8.69 202 SER A O 1
ATOM 1306 N N . GLN A 1 181 ? 8.890 24.905 -2.040 1.00 8.20 203 GLN A N 1
ATOM 1307 C CA . GLN A 1 181 ? 9.413 26.236 -2.357 1.00 8.66 203 GLN A CA 1
ATOM 1308 C C . GLN A 1 181 ? 8.284 27.179 -2.681 1.00 8.61 203 GLN A C 1
ATOM 1309 O O . GLN A 1 181 ? 8.251 28.313 -2.165 1.00 10.00 203 GLN A O 1
ATOM 1315 N N . TYR A 1 182 ? 7.344 2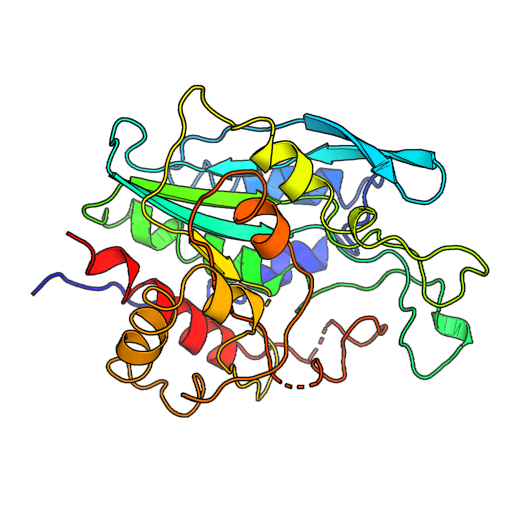6.708 -3.491 1.00 8.14 204 TYR A N 1
ATOM 1316 C CA . TYR A 1 182 ? 6.198 27.550 -3.859 1.00 9.19 204 TYR A CA 1
ATOM 1317 C C . TYR A 1 182 ? 5.359 27.924 -2.647 1.00 9.03 204 TYR A C 1
ATOM 1318 O O . TYR A 1 182 ? 5.055 29.103 -2.434 1.00 9.69 204 TYR A O 1
ATOM 1327 N N . TRP A 1 183 ? 4.991 26.935 -1.836 1.00 8.02 205 TRP A N 1
ATOM 1328 C CA . TRP A 1 183 ? 4.178 27.198 -0.649 1.00 9.00 205 TRP A CA 1
ATOM 1329 C C . TRP A 1 183 ? 4.872 28.135 0.331 1.00 8.87 205 TRP A C 1
ATOM 1330 O O . TRP A 1 183 ? 4.253 29.022 0.929 1.00 9.92 205 TRP A O 1
ATOM 1341 N N . SER A 1 184 ? 6.172 27.957 0.474 1.00 9.08 206 SER A N 1
ATOM 1342 C CA . SER A 1 184 ? 6.945 28.756 1.412 1.00 9.55 206 SER A CA 1
ATOM 1343 C C . SER A 1 184 ? 7.005 30.218 1.007 1.00 9.99 206 SER A C 1
ATOM 1344 O O . SER A 1 184 ? 7.073 31.082 1.879 1.00 13.20 206 SER A O 1
ATOM 1347 N N . ARG A 1 185 ? 7.016 30.486 -0.286 1.00 9.69 207 ARG A N 1
ATOM 1348 C CA . ARG A 1 185 ? 7.002 31.832 -0.823 1.00 10.71 207 ARG A CA 1
ATOM 1349 C C . ARG A 1 185 ? 5.582 32.399 -0.967 1.00 12.07 207 ARG A C 1
ATOM 1350 O O . ARG A 1 185 ? 5.406 33.629 -1.036 1.00 14.55 207 ARG A O 1
ATOM 1358 N N . ASN A 1 186 ? 4.585 31.521 -1.005 1.00 11.90 208 ASN A N 1
ATOM 1359 C CA . ASN A 1 186 ? 3.203 31.871 -1.279 1.00 12.06 208 ASN A CA 1
ATOM 1360 C C . ASN A 1 186 ? 2.304 31.101 -0.326 1.00 13.51 208 ASN A C 1
ATOM 1361 O O . ASN A 1 186 ? 1.696 30.111 -0.707 1.00 14.27 208 ASN A O 1
ATOM 1366 N N . PRO A 1 187 ? 2.215 31.551 0.930 1.00 13.70 209 PRO A N 1
ATOM 1367 C CA . PRO A 1 187 ? 1.362 30.849 1.873 1.00 15.76 209 PRO A CA 1
ATOM 1368 C C . PRO A 1 187 ? -0.096 30.749 1.401 1.00 16.65 209 PRO A C 1
ATOM 1369 O O . PRO A 1 187 ? -0.567 31.600 0.638 1.00 19.27 209 PRO A O 1
ATOM 1373 N N . HIS A 1 188 ? -0.783 29.701 1.853 1.00 14.57 210 HIS A N 1
ATOM 1374 C CA . HIS A 1 188 ? -2.163 29.446 1.424 1.00 15.64 210 HIS A CA 1
ATOM 1375 C C . HIS A 1 188 ? -3.142 30.467 2.004 1.00 17.35 210 HIS A C 1
ATOM 1376 O O . HIS A 1 188 ? -4.279 30.556 1.526 1.00 20.42 210 HIS A O 1
ATOM 1383 N N . VAL A 1 189 ? -2.716 31.187 3.042 1.00 17.64 211 VAL A N 1
ATOM 1384 C CA . VAL A 1 189 ? -3.466 32.305 3.601 1.00 18.64 211 VAL A CA 1
ATOM 1385 C C . VAL A 1 189 ? -2.513 33.429 3.956 1.00 20.55 211 VAL A C 1
ATOM 1386 O O . VAL A 1 189 ? -1.401 33.201 4.431 1.00 18.56 211 VAL A O 1
ATOM 1390 N N . GLN A 1 190 ? -2.931 34.656 3.672 1.00 23.42 212 GLN A N 1
ATOM 1391 C CA . GLN A 1 190 ? -2.098 35.808 3.961 1.00 25.67 212 GLN A CA 1
ATOM 1392 C C . GLN A 1 190 ? -1.732 35.877 5.445 1.00 24.43 212 GLN A C 1
ATOM 1393 O O . GLN A 1 190 ? -2.577 35.684 6.296 1.00 25.51 212 GLN A O 1
ATOM 1399 N N . GLY A 1 191 ? -0.456 36.083 5.752 1.00 25.21 213 GLY A N 1
ATOM 1400 C CA . GLY A 1 191 ? -0.012 36.213 7.142 1.00 25.11 213 GLY A CA 1
ATOM 1401 C C . GLY A 1 191 ? 0.060 34.892 7.900 1.00 23.80 213 GLY A C 1
ATOM 1402 O O . GLY A 1 191 ? 0.091 34.873 9.126 1.00 24.14 213 GLY A O 1
ATOM 1403 N N . TYR A 1 192 ? 0.094 33.777 7.169 1.00 20.41 214 TYR A N 1
ATOM 1404 C CA . TYR A 1 192 ? 0.190 32.464 7.804 1.00 18.17 214 TYR A CA 1
ATOM 1405 C C . TYR A 1 192 ? 1.415 32.389 8.725 1.00 17.59 214 TYR A C 1
ATOM 1406 O O . TYR A 1 192 ? 2.499 32.821 8.365 1.00 19.71 214 TYR A O 1
ATOM 1415 N N . ASN A 1 193 ? 1.219 31.805 9.900 1.00 17.33 215 ASN A N 1
ATOM 1416 C CA A ASN A 1 193 ? 2.355 31.370 10.700 0.50 17.55 215 ASN A CA 1
ATOM 1417 C CA B ASN A 1 193 ? 2.257 31.507 10.870 0.50 16.86 215 ASN A CA 1
ATOM 1418 C C . ASN A 1 193 ? 1.984 30.128 11.477 1.00 15.14 215 ASN A C 1
ATOM 1419 O O . ASN A 1 193 ? 0.809 29.783 11.676 1.00 15.72 215 ASN A O 1
ATOM 1428 N N . ALA A 1 194 ? 3.032 29.394 11.818 1.00 13.77 216 ALA A N 1
ATOM 1429 C CA . ALA A 1 194 ? 2.928 28.231 12.667 1.00 13.28 216 ALA A CA 1
ATOM 1430 C C . ALA A 1 194 ? 4.066 28.292 13.685 1.00 13.61 216 ALA A C 1
ATOM 1431 O O . ALA A 1 194 ? 5.160 28.793 13.395 1.00 15.15 216 ALA A O 1
ATOM 1433 N N . ARG A 1 195 ? 3.810 27.734 14.858 1.00 12.60 217 ARG A N 1
ATOM 1434 C CA . ARG A 1 195 ? 4.787 27.658 15.916 1.00 13.53 217 ARG A CA 1
ATOM 1435 C C . ARG A 1 195 ? 5.967 26.785 15.502 1.00 13.31 217 ARG A C 1
ATOM 1436 O O . ARG A 1 195 ? 7.138 27.105 15.749 1.00 14.70 217 ARG A O 1
ATOM 1444 N N . PHE A 1 196 ? 5.640 25.682 14.849 1.00 11.20 218 PHE A N 1
ATOM 1445 C CA . PHE A 1 196 ? 6.622 24.778 14.268 1.00 10.44 218 PHE A CA 1
ATOM 1446 C C . PHE A 1 196 ? 5.935 23.864 13.278 1.00 10.36 218 PHE A C 1
ATOM 1447 O O . PHE A 1 196 ? 4.701 23.847 13.189 1.00 10.07 218 PHE A O 1
ATOM 1455 N N . GLY A 1 197 ? 6.760 23.144 12.550 1.00 10.57 219 GLY A N 1
ATOM 1456 C CA . GLY A 1 197 ? 6.335 22.150 11.603 1.00 10.66 219 GLY A CA 1
ATOM 1457 C C . GLY A 1 197 ? 6.991 20.809 11.778 1.00 9.13 219 GLY A C 1
ATOM 1458 O O . GLY A 1 197 ? 8.103 20.695 12.301 1.00 10.34 219 GLY A O 1
ATOM 1459 N N . ILE A 1 198 ? 6.311 19.787 11.303 1.00 8.04 220 ILE A N 1
ATOM 1460 C CA . ILE A 1 198 ? 6.856 18.447 11.206 1.00 7.55 220 ILE A CA 1
ATOM 1461 C C . ILE A 1 198 ? 6.604 17.901 9.805 1.00 7.74 220 ILE A C 1
ATOM 1462 O O . ILE A 1 198 ? 5.448 17.798 9.404 1.00 8.64 220 ILE A O 1
ATOM 1467 N N . LEU A 1 199 ? 7.676 17.510 9.118 1.00 7.92 221 LEU A N 1
ATOM 1468 C CA . LEU A 1 199 ? 7.625 16.858 7.846 1.00 7.01 221 LEU A CA 1
ATOM 1469 C C . LEU A 1 199 ? 7.819 15.359 8.064 1.00 7.48 221 LEU A C 1
ATOM 1470 O O . LEU A 1 199 ? 8.755 14.950 8.771 1.00 8.72 221 LEU A O 1
ATOM 1475 N N . LEU A 1 200 ? 6.951 14.551 7.455 1.00 7.40 222 LEU A N 1
ATOM 1476 C CA . LEU A 1 200 ? 7.081 13.100 7.437 1.00 7.94 222 LEU A CA 1
ATOM 1477 C C . LEU A 1 200 ? 7.503 12.640 6.060 1.00 8.86 222 LEU A C 1
ATOM 1478 O O . LEU A 1 200 ? 6.812 12.917 5.085 1.00 10.78 222 LEU A O 1
ATOM 1483 N N . ASP A 1 201 ? 8.644 11.987 5.975 1.00 8.31 223 ASP A N 1
ATOM 1484 C CA . ASP A 1 201 ? 9.123 11.453 4.686 1.00 9.05 223 ASP A CA 1
ATOM 1485 C C . ASP A 1 201 ? 9.615 10.012 4.869 1.00 8.24 223 ASP A C 1
ATOM 1486 O O . ASP A 1 201 ? 10.564 9.777 5.612 1.00 11.21 223 ASP A O 1
ATOM 1499 N N . VAL A 1 203 ? 7.939 7.082 6.145 1.00 9.20 225 VAL A N 1
ATOM 1500 C CA . VAL A 1 203 ? 7.623 6.739 7.500 1.00 9.52 225 VAL A CA 1
ATOM 1501 C C . VAL A 1 203 ? 6.827 5.439 7.610 1.00 9.31 225 VAL A C 1
ATOM 1502 O O . VAL A 1 203 ? 6.187 5.180 8.631 1.00 11.41 225 VAL A O 1
ATOM 1506 N N . GLY A 1 204 ? 6.893 4.612 6.573 1.00 10.32 226 GLY A N 1
ATOM 1507 C CA . GLY A 1 204 ? 6.199 3.329 6.559 1.00 11.83 226 GLY A CA 1
ATOM 1508 C C . GLY A 1 204 ? 7.025 2.106 6.351 1.00 12.35 226 GLY A C 1
ATOM 1509 O O . GLY A 1 204 ? 6.468 1.015 6.316 1.00 13.66 226 GLY A O 1
ATOM 1510 N N . GLY A 1 205 ? 8.327 2.252 6.210 1.00 12.15 227 GLY A N 1
ATOM 1511 C CA . GLY A 1 205 ? 9.137 1.088 5.811 1.00 14.06 227 GLY A CA 1
ATOM 1512 C C . GLY A 1 205 ? 9.392 0.110 6.941 1.00 12.79 227 GLY A C 1
ATOM 1513 O O . GLY A 1 205 ? 9.630 0.493 8.066 1.00 13.07 227 GLY A O 1
ATOM 1514 N N . GLU A 1 206 ? 9.378 -1.175 6.611 1.00 15.78 228 GLU A N 1
ATOM 1515 C CA . GLU A 1 206 ? 9.700 -2.236 7.568 1.00 15.62 228 GLU A CA 1
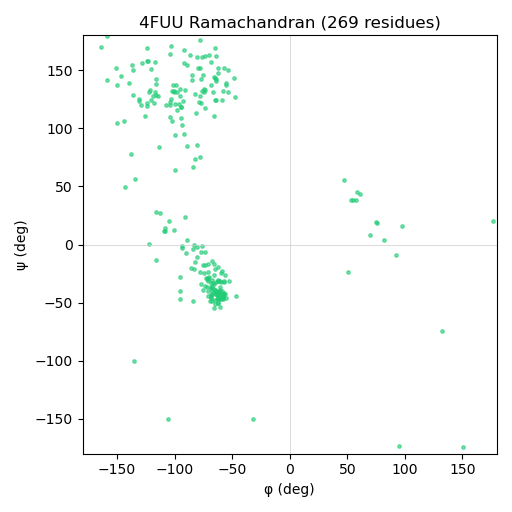ATOM 1516 C C . GLU A 1 206 ? 11.085 -1.943 8.198 1.00 17.41 228 GLU A C 1
ATOM 1517 O O . GLU A 1 206 ? 12.021 -1.563 7.524 1.00 20.70 228 GLU A O 1
ATOM 1523 N N . ASN A 1 207 ? 11.138 -2.028 9.524 1.00 19.71 229 ASN A N 1
ATOM 1524 C CA . ASN A 1 207 ? 12.369 -1.944 10.326 1.00 22.01 229 ASN A CA 1
ATOM 1525 C C . ASN A 1 207 ? 13.048 -0.579 10.399 1.00 22.13 229 ASN A C 1
ATOM 1526 O O . ASN A 1 207 ? 14.110 -0.441 10.975 1.00 24.26 229 ASN A O 1
ATOM 1531 N N . SER A 1 208 ? 12.404 0.447 9.878 1.00 16.50 230 SER A N 1
ATOM 1532 C CA . SER A 1 208 ? 13.027 1.748 9.887 1.00 14.26 230 SER A CA 1
ATOM 1533 C C . SER A 1 208 ? 13.241 2.310 11.277 1.00 13.34 230 SER A C 1
ATOM 1534 O O . SER A 1 208 ? 12.384 2.172 12.187 1.00 16.25 230 SER A O 1
ATOM 1537 N N . VAL A 1 209 ? 14.365 2.999 11.413 1.00 12.45 231 VAL A N 1
ATOM 1538 C CA . VAL A 1 209 ? 14.642 3.840 12.568 1.00 12.44 231 VAL A CA 1
ATOM 1539 C C . VAL A 1 209 ? 14.930 5.263 12.091 1.00 10.74 231 VAL A C 1
ATOM 1540 O O . VAL A 1 209 ? 15.336 5.487 10.934 1.00 11.93 231 VAL A O 1
ATOM 1544 N N . PHE A 1 210 ? 14.748 6.215 13.001 1.00 11.03 232 PHE A N 1
ATOM 1545 C CA . PHE A 1 210 ? 14.762 7.613 12.693 1.00 10.39 232 PHE A CA 1
ATOM 1546 C C . PHE A 1 210 ? 15.718 8.316 13.653 1.00 10.99 232 PHE A C 1
ATOM 1547 O O . PHE A 1 210 ? 15.543 8.271 14.862 1.00 11.31 232 PHE A O 1
ATOM 1555 N N . LEU A 1 211 ? 16.745 8.952 13.105 1.00 11.69 233 LEU A N 1
ATOM 1556 C CA . LEU A 1 211 ? 17.669 9.753 13.886 1.00 11.66 233 LEU A CA 1
ATOM 1557 C C . LEU A 1 211 ? 17.337 11.213 13.660 1.00 11.01 233 LEU A C 1
ATOM 1558 O O . LEU A 1 211 ? 16.554 11.549 12.791 1.00 12.46 233 LEU A O 1
ATOM 1563 N N . LYS A 1 212 ? 17.952 12.084 14.444 1.00 11.04 234 LYS A N 1
ATOM 1564 C CA . LYS A 1 212 ? 17.749 13.517 14.333 1.00 12.20 234 LYS A CA 1
ATOM 1565 C C . LYS A 1 212 ? 18.471 14.024 13.087 1.00 12.52 234 LYS A C 1
ATOM 1566 O O . LYS A 1 212 ? 19.682 13.896 12.966 1.00 13.25 234 LYS A O 1
ATOM 1572 N N . GLU A 1 213 ? 17.713 14.567 12.150 1.00 11.07 235 GLU A N 1
ATOM 1573 C CA . GLU A 1 213 ? 18.237 14.964 10.852 1.00 11.01 235 GLU A CA 1
ATOM 1574 C C . GLU A 1 213 ? 18.950 16.310 10.965 1.00 10.86 235 GLU A C 1
ATOM 1575 O O . GLU A 1 213 ? 18.627 17.148 11.793 1.00 10.57 235 GLU A O 1
ATOM 1581 N N . GLY A 1 214 ? 19.933 16.519 10.094 1.00 11.75 236 GLY A N 1
ATOM 1582 C CA . GLY A 1 214 ? 20.841 17.647 10.240 1.00 11.16 236 GLY A CA 1
ATOM 1583 C C . GLY A 1 214 ? 20.267 19.039 10.108 1.00 11.19 236 GLY A C 1
ATOM 1584 O O . GLY A 1 214 ? 20.503 19.891 10.966 1.00 11.96 236 GLY A O 1
ATOM 1585 N N . TYR A 1 215 ? 19.522 19.314 9.042 1.00 11.00 237 TYR A N 1
ATOM 1586 C CA . TYR A 1 215 ? 18.920 20.650 8.946 1.00 11.47 237 TYR A CA 1
ATOM 1587 C C . TYR A 1 215 ? 17.916 20.883 10.077 1.00 10.54 237 TYR A C 1
ATOM 1588 O O . TYR A 1 215 ? 17.779 21.990 10.576 1.00 12.43 237 TYR A O 1
ATOM 1597 N N . SER A 1 216 ? 17.248 19.816 10.506 1.00 10.61 238 SER A N 1
ATOM 1598 C CA . SER A 1 216 ? 16.320 19.883 11.614 1.00 9.97 238 SER A CA 1
ATOM 1599 C C . SER A 1 216 ? 17.034 20.315 12.909 1.00 11.14 238 SER A C 1
ATOM 1600 O O . SER A 1 216 ? 16.535 21.157 13.674 1.00 12.41 238 SER A O 1
ATOM 1603 N N . GLU A 1 217 ? 18.242 19.762 13.104 1.00 11.71 239 GLU A N 1
ATOM 1604 C CA . GLU A 1 217 ? 19.080 20.142 14.235 1.00 13.65 239 GLU A CA 1
ATOM 1605 C C . GLU A 1 217 ? 19.571 21.587 14.123 1.00 15.63 239 GLU A C 1
ATOM 1606 O O . GLU A 1 217 ? 19.660 22.298 15.134 1.00 17.53 239 GLU A O 1
ATOM 1612 N N . GLU A 1 218 ? 19.869 22.023 12.902 1.00 13.79 240 GLU A N 1
ATOM 1613 C CA . GLU A 1 218 ? 20.353 23.375 12.681 1.00 15.56 240 GLU A CA 1
ATOM 1614 C C . GLU A 1 218 ? 19.271 24.423 12.965 1.00 13.97 240 GLU A C 1
ATOM 1615 O O . GLU A 1 218 ? 19.480 25.423 13.672 1.00 17.08 240 GLU A O 1
ATOM 1621 N N . PHE A 1 219 ? 18.080 24.197 12.410 1.00 12.73 241 PHE A N 1
ATOM 1622 C CA . PHE A 1 219 ? 17.023 25.193 12.412 1.00 13.36 241 PHE A CA 1
ATOM 1623 C C . PHE A 1 219 ? 16.005 25.067 13.550 1.00 14.44 241 PHE A C 1
ATOM 1624 O O . PHE A 1 219 ? 15.361 26.046 13.937 1.00 16.68 241 PHE A O 1
ATOM 1632 N N . ALA A 1 220 ? 15.815 23.846 14.030 1.00 13.18 242 ALA A N 1
ATOM 1633 C CA . ALA A 1 220 ? 14.726 23.526 14.965 1.00 13.69 242 ALA A CA 1
ATOM 1634 C C . ALA A 1 220 ? 15.134 22.501 16.023 1.00 12.76 242 ALA A C 1
ATOM 1635 O O . ALA A 1 220 ? 14.455 21.526 16.275 1.00 12.46 242 ALA A O 1
ATOM 1637 N N . PRO A 1 221 ? 16.282 22.728 16.691 1.00 14.21 243 PRO A N 1
ATOM 1638 C CA . PRO A 1 221 ? 16.754 21.704 17.630 1.00 14.63 243 PRO A CA 1
ATOM 1639 C C . PRO A 1 221 ? 15.794 21.451 18.791 1.00 13.71 243 PRO A C 1
ATOM 1640 O O . PRO A 1 221 ? 15.705 20.300 19.251 1.00 14.12 243 PRO A O 1
ATOM 1644 N N . ASP A 1 222 ? 15.062 22.473 19.228 1.00 14.93 244 ASP A N 1
ATOM 1645 C CA . ASP A 1 222 ? 14.119 22.298 20.316 1.00 14.43 244 ASP A CA 1
ATOM 1646 C C . ASP A 1 222 ? 12.922 21.462 19.872 1.00 13.88 244 ASP A C 1
ATOM 1647 O O . ASP A 1 222 ? 12.312 20.773 20.694 1.00 13.16 244 ASP A O 1
ATOM 1649 N N . ILE A 1 223 ? 12.595 21.517 18.587 1.00 13.66 245 ILE A N 1
ATOM 1650 C CA . ILE A 1 223 ? 11.490 20.705 18.078 1.00 12.33 245 ILE A CA 1
ATOM 1651 C C . ILE A 1 223 ? 11.917 19.239 17.961 1.00 11.23 245 ILE A C 1
ATOM 1652 O O . ILE A 1 223 ? 11.165 18.331 18.321 1.00 11.37 245 ILE A O 1
ATOM 1657 N N . ASN A 1 224 ? 13.155 19.007 17.521 1.00 10.20 246 ASN A N 1
ATOM 1658 C CA . ASN A 1 224 ? 13.681 17.640 17.533 1.00 11.47 246 ASN A CA 1
ATOM 1659 C C . ASN A 1 224 ? 13.672 17.098 18.960 1.00 11.65 246 ASN A C 1
ATOM 1660 O O . ASN A 1 224 ? 13.291 15.974 19.191 1.00 11.88 246 ASN A O 1
ATOM 1665 N N . LYS A 1 225 ? 14.093 17.902 19.928 1.00 11.60 247 LYS A N 1
ATOM 1666 C CA A LYS A 1 225 ? 14.113 17.436 21.312 0.50 13.80 247 LYS A CA 1
ATOM 1667 C CA B LYS A 1 225 ? 14.102 17.433 21.316 0.50 13.24 247 LYS A CA 1
ATOM 1668 C C . LYS A 1 225 ? 12.694 17.051 21.768 1.00 13.07 247 LYS A C 1
ATOM 1669 O O . LYS A 1 225 ? 12.487 16.014 22.398 1.00 15.04 247 LYS A O 1
ATOM 1676 N N . LYS A 1 226 ? 11.726 17.903 21.458 1.00 12.77 248 LYS A N 1
ATOM 1677 C CA . LYS A 1 226 ? 10.338 17.684 21.823 1.00 13.67 248 LYS A CA 1
ATOM 1678 C C . LYS A 1 226 ? 9.805 16.381 21.216 1.00 11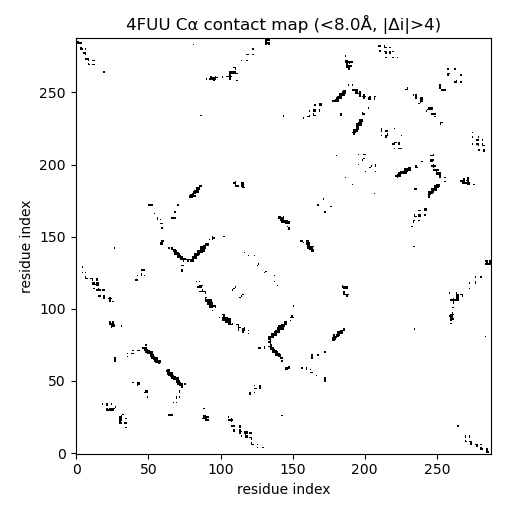.86 248 LYS A C 1
ATOM 1679 O O . LYS A 1 226 ? 9.188 15.561 21.908 1.00 13.20 248 LYS A O 1
ATOM 1685 N N . VAL A 1 227 ? 10.081 16.166 19.931 1.00 10.57 249 VAL A N 1
ATOM 1686 C CA . VAL A 1 227 ? 9.590 14.985 19.246 1.00 10.99 249 VAL A CA 1
ATOM 1687 C C . VAL A 1 227 ? 10.242 13.703 19.750 1.00 11.26 249 VAL A C 1
ATOM 1688 O O . VAL A 1 227 ? 9.552 12.713 19.999 1.00 11.88 249 VAL A O 1
ATOM 1692 N N . TRP A 1 228 ? 11.551 13.716 19.959 1.00 10.91 250 TRP A N 1
ATOM 1693 C CA . TRP A 1 228 ? 12.227 12.486 20.390 1.00 11.63 250 TRP A CA 1
ATOM 1694 C C . TRP A 1 228 ? 11.862 12.142 21.854 1.00 11.57 250 TRP A C 1
ATOM 1695 O O . TRP A 1 228 ? 11.752 10.972 22.210 1.00 12.35 250 TRP A O 1
ATOM 1706 N N . LYS A 1 229 ? 11.609 13.164 22.668 1.00 10.66 251 LYS A N 1
ATOM 1707 C CA . LYS A 1 229 ? 11.171 12.951 24.064 1.00 12.64 251 LYS A CA 1
ATOM 1708 C C . LYS A 1 229 ? 9.770 12.350 24.073 1.00 13.12 251 LYS A C 1
ATOM 1709 O O . LYS A 1 229 ? 9.489 11.411 24.825 1.00 13.33 251 LYS A O 1
ATOM 1715 N N . ALA A 1 230 ? 8.893 12.878 23.215 1.00 11.75 252 ALA A N 1
ATOM 1716 C CA . ALA A 1 230 ? 7.543 12.319 23.078 1.00 11.49 252 ALA A CA 1
ATOM 1717 C C . ALA A 1 230 ? 7.574 10.853 22.618 1.00 11.73 252 ALA A C 1
ATOM 1718 O O . ALA A 1 230 ? 6.812 10.021 23.112 1.00 12.16 252 ALA A O 1
ATOM 1720 N N . ALA A 1 231 ? 8.443 10.547 21.654 1.00 10.93 253 ALA A N 1
ATOM 1721 C CA . ALA A 1 231 ? 8.561 9.194 21.139 1.00 10.28 253 ALA A CA 1
ATOM 1722 C C . ALA A 1 231 ? 8.941 8.240 22.263 1.00 11.73 253 ALA A C 1
ATOM 1723 O O . ALA A 1 231 ? 8.366 7.159 22.388 1.00 12.79 253 ALA A O 1
ATOM 1725 N N . LYS A 1 232 ? 9.910 8.636 23.077 1.00 12.14 254 LYS A N 1
ATOM 1726 C CA A LYS A 1 232 ? 10.360 7.781 24.167 0.50 12.84 254 LYS A CA 1
ATOM 1727 C CA B LYS A 1 232 ? 10.366 7.810 24.220 0.50 13.76 254 LYS A CA 1
ATOM 1728 C C . LYS A 1 232 ? 9.191 7.514 25.154 1.00 13.68 254 LYS A C 1
ATOM 1729 O O . LYS A 1 232 ? 8.938 6.367 25.516 1.00 14.34 254 LYS A O 1
ATOM 1736 N N . LYS A 1 233 ? 8.481 8.569 25.535 1.00 13.02 255 LYS A N 1
ATOM 1737 C CA A LYS A 1 233 ? 7.369 8.480 26.493 0.50 14.50 255 LYS A CA 1
ATOM 1738 C CA B LYS A 1 233 ? 7.345 8.544 26.472 0.50 14.14 255 LYS A CA 1
ATOM 1739 C C . LYS A 1 233 ? 6.230 7.618 25.953 1.00 14.20 255 LYS A C 1
ATOM 1740 O O . LYS A 1 233 ? 5.538 6.956 26.717 1.00 15.52 255 LYS A O 1
ATOM 1751 N N . ALA A 1 234 ? 6.052 7.616 24.636 1.00 14.12 256 ALA A N 1
ATOM 1752 C CA . ALA A 1 234 ? 4.998 6.846 23.973 1.00 14.19 256 ALA A CA 1
ATOM 1753 C C . ALA A 1 234 ? 5.398 5.389 23.714 1.00 14.49 256 ALA A C 1
ATOM 1754 O O . ALA A 1 234 ? 4.591 4.590 23.185 1.00 16.67 256 ALA A O 1
ATOM 1756 N N . GLY A 1 235 ? 6.635 5.046 24.032 1.00 14.14 257 GLY A N 1
ATOM 1757 C CA . GLY A 1 235 ? 7.117 3.683 23.887 1.00 15.47 257 GLY A CA 1
ATOM 1758 C C . GLY A 1 235 ? 7.893 3.384 22.607 1.00 14.09 257 GLY A C 1
ATOM 1759 O O . GLY A 1 235 ? 8.107 2.223 22.281 1.00 14.62 257 GLY A O 1
ATOM 1760 N N . TYR A 1 236 ? 8.337 4.422 21.911 1.00 13.72 258 TYR A N 1
ATOM 1761 C CA . TYR A 1 236 ? 8.992 4.286 20.608 1.00 13.07 258 TYR A CA 1
ATOM 1762 C C . TYR A 1 236 ? 10.448 4.742 20.599 1.00 13.67 258 TYR A C 1
ATOM 1763 O O . TYR A 1 236 ? 11.001 5.069 19.547 1.00 13.67 258 TYR A O 1
ATOM 1772 N N . GLY A 1 237 ? 11.109 4.657 21.738 1.00 14.37 259 GLY A N 1
ATOM 1773 C CA . GLY A 1 237 ? 12.511 5.015 21.835 1.00 14.72 259 GLY A CA 1
ATOM 1774 C C . GLY A 1 237 ? 13.478 4.150 21.046 1.00 16.16 259 GLY A C 1
ATOM 1775 O O . GLY A 1 237 ? 14.591 4.589 20.770 1.00 18.06 259 GLY A O 1
ATOM 1776 N N . LYS A 1 238 ? 13.073 2.934 20.689 1.00 16.83 260 LYS A N 1
ATOM 1777 C CA . LYS A 1 238 ? 13.892 2.097 19.804 1.00 17.79 260 LYS A CA 1
ATOM 1778 C C . LYS A 1 238 ? 13.707 2.434 18.333 1.00 17.80 260 LYS A C 1
ATOM 1779 O O . LYS A 1 238 ? 14.489 1.988 17.501 1.00 19.48 260 LYS A O 1
ATOM 1785 N N . THR A 1 239 ? 12.657 3.173 18.011 1.00 14.42 261 THR A N 1
ATOM 1786 C CA . THR A 1 239 ? 12.417 3.634 16.655 1.00 13.40 261 THR A CA 1
ATOM 1787 C C . THR A 1 239 ? 12.959 5.056 16.424 1.00 12.71 261 THR A C 1
ATOM 1788 O O . THR A 1 239 ? 13.535 5.314 15.352 1.00 13.93 261 THR A O 1
ATOM 1792 N N . PHE A 1 240 ? 12.792 5.948 17.403 1.00 12.55 262 PHE A N 1
ATOM 1793 C CA . PHE A 1 240 ? 13.314 7.309 17.414 1.00 12.43 262 PHE A CA 1
ATOM 1794 C C . PHE A 1 240 ? 14.571 7.325 18.257 1.00 13.06 262 PHE A C 1
ATOM 1795 O O . PHE A 1 240 ? 14.521 7.468 19.476 1.00 14.17 262 PHE A O 1
ATOM 1803 N N . ILE A 1 241 ? 15.705 7.168 17.584 1.00 12.83 263 ILE A N 1
ATOM 1804 C CA A ILE A 1 241 ? 17.011 7.030 18.242 0.50 13.70 263 ILE A CA 1
ATOM 1805 C CA B ILE A 1 241 ? 16.997 7.031 18.265 0.50 13.29 263 ILE A CA 1
ATOM 1806 C C . ILE A 1 241 ? 17.579 8.421 18.492 1.00 13.84 263 ILE A C 1
ATOM 1807 O O . ILE A 1 241 ? 17.683 9.249 17.559 1.00 14.87 263 ILE A O 1
ATOM 1816 N N . ASP A 1 242 ? 17.937 8.699 19.740 1.00 15.82 264 ASP A N 1
ATOM 1817 C CA . ASP A 1 242 ? 18.395 10.023 20.148 1.00 15.84 264 ASP A CA 1
ATOM 1818 C C . ASP A 1 242 ? 19.893 10.197 19.811 1.00 18.14 264 ASP A C 1
ATOM 1819 O O . ASP A 1 242 ? 20.768 10.177 20.673 1.00 20.00 264 ASP A O 1
ATOM 1824 N N . GLU A 1 243 ? 20.148 10.359 18.527 1.00 16.06 265 GLU A N 1
ATOM 1825 C CA . GLU A 1 243 ? 21.473 10.545 17.957 1.00 17.22 265 GLU A CA 1
ATOM 1826 C C . GLU A 1 243 ? 21.291 11.360 16.707 1.00 15.97 265 GLU A C 1
ATOM 1827 O O . GLU A 1 243 ? 20.247 11.262 16.066 1.00 15.43 265 GLU A O 1
ATOM 1833 N N . ARG A 1 244 ? 22.305 12.128 16.336 1.00 16.40 266 ARG A N 1
ATOM 1834 C CA . ARG A 1 244 ? 22.294 12.837 15.065 1.00 16.35 266 ARG A CA 1
ATOM 1835 C C . ARG A 1 244 ? 22.570 11.910 13.903 1.00 16.18 266 ARG A C 1
ATOM 1836 O O . ARG A 1 244 ? 23.544 11.137 13.906 1.00 19.49 266 ARG A O 1
ATOM 1844 N N . GLY A 1 245 ? 21.733 12.035 12.881 1.00 14.53 267 GLY A N 1
ATOM 1845 C CA . GLY A 1 245 ? 21.886 11.274 11.658 1.00 14.49 267 GLY A CA 1
ATOM 1846 C C . GLY A 1 245 ? 22.405 12.185 10.553 1.00 14.10 267 GLY A C 1
ATOM 1847 O O . GLY A 1 245 ? 23.119 13.149 10.808 1.00 16.11 267 GLY A O 1
ATOM 1848 N N . ASP A 1 246 ? 22.031 11.873 9.325 1.00 13.12 268 ASP A N 1
ATOM 1849 C CA . ASP A 1 246 ? 22.513 12.619 8.183 1.00 12.89 268 ASP A CA 1
ATOM 1850 C C . ASP A 1 246 ? 21.745 13.930 7.987 1.00 11.17 268 ASP A C 1
ATOM 1851 O O . ASP A 1 246 ? 20.626 14.123 8.506 1.00 12.68 268 ASP A O 1
ATOM 1856 N N . THR A 1 247 ? 22.381 14.812 7.233 1.00 11.62 269 THR A N 1
ATOM 1857 C CA . THR A 1 247 ? 21.804 16.041 6.741 1.00 11.72 269 THR A CA 1
ATOM 1858 C C . THR A 1 247 ? 21.242 15.711 5.360 1.00 11.74 269 THR A C 1
ATOM 1859 O O . THR A 1 247 ? 21.981 15.193 4.491 1.00 14.37 269 THR A O 1
ATOM 1863 N N . ILE A 1 248 ? 19.942 15.964 5.182 1.00 11.21 270 ILE A N 1
ATOM 1864 C CA . ILE A 1 248 ? 19.230 15.542 3.976 1.00 12.33 270 ILE A CA 1
ATOM 1865 C C . ILE A 1 248 ? 18.449 16.715 3.414 1.00 12.18 270 ILE A C 1
ATOM 1866 O O . ILE A 1 248 ? 17.602 17.282 4.092 1.00 13.65 270 ILE A O 1
ATOM 1871 N N . THR A 1 249 ? 18.662 17.040 2.146 1.00 13.06 271 THR A N 1
ATOM 1872 C CA . THR A 1 249 ? 17.820 18.002 1.448 1.00 14.76 271 THR A CA 1
ATOM 1873 C C . THR A 1 249 ? 16.415 17.434 1.326 1.00 13.84 271 THR A C 1
ATOM 1874 O O . THR A 1 249 ? 16.223 16.326 0.818 1.00 15.37 271 THR A O 1
ATOM 1878 N N . ASP A 1 250 ? 15.436 18.177 1.818 1.00 11.20 272 ASP A N 1
ATOM 1879 C CA . ASP A 1 250 ? 14.053 17.746 1.763 1.00 9.21 272 ASP A CA 1
ATOM 1880 C C . ASP A 1 250 ? 13.221 19.002 1.900 1.00 8.11 272 ASP A C 1
ATOM 1881 O O . ASP A 1 250 ? 13.748 20.107 2.043 1.00 9.55 272 ASP A O 1
ATOM 1886 N N . ASP A 1 251 ? 11.912 18.845 1.873 1.00 7.85 273 ASP A N 1
ATOM 1887 C CA . ASP A 1 251 ? 11.016 20.005 1.847 1.00 8.63 273 ASP A CA 1
ATOM 1888 C C . ASP A 1 251 ? 11.221 20.950 3.032 1.00 8.16 273 ASP A C 1
ATOM 1889 O O . ASP A 1 251 ? 11.022 22.165 2.922 1.00 9.39 273 ASP A O 1
ATOM 1894 N N . HIS A 1 252 ? 11.595 20.398 4.181 1.00 7.62 274 HIS A N 1
ATOM 1895 C CA . HIS A 1 252 ? 11.787 21.218 5.369 1.00 8.65 274 HIS A CA 1
ATOM 1896 C C . HIS A 1 252 ? 12.941 22.186 5.250 1.00 8.48 274 HIS A C 1
ATOM 1897 O O . HIS A 1 252 ? 12.940 23.224 5.945 1.00 9.53 274 HIS A O 1
ATOM 1904 N N . LEU A 1 253 ? 13.934 21.863 4.423 1.00 9.53 275 LEU A N 1
ATOM 1905 C CA . LEU A 1 253 ? 15.010 22.849 4.203 1.00 10.02 275 LEU A CA 1
ATOM 1906 C C . LEU A 1 253 ? 14.474 24.162 3.675 1.00 8.61 275 LEU A C 1
ATOM 1907 O O . LEU A 1 253 ? 14.817 25.241 4.150 1.00 10.34 275 LEU A O 1
ATOM 1912 N N . PHE A 1 254 ? 13.613 24.033 2.692 1.00 9.58 276 PHE A N 1
ATOM 1913 C CA . PHE A 1 254 ? 13.029 25.183 2.031 1.00 9.73 276 PHE A CA 1
ATOM 1914 C C . PHE A 1 254 ? 11.976 25.881 2.906 1.00 9.13 276 PHE A C 1
ATOM 1915 O O . PHE A 1 254 ? 11.909 27.105 2.954 1.00 11.25 276 PHE A O 1
ATOM 1923 N N . ILE A 1 255 ? 11.223 25.118 3.685 1.00 8.84 277 ILE A N 1
ATOM 1924 C CA . ILE A 1 255 ? 10.266 25.682 4.609 1.00 9.55 277 ILE A CA 1
ATOM 1925 C C . ILE A 1 255 ? 11.035 26.508 5.654 1.00 10.06 277 ILE A C 1
ATOM 1926 O O . ILE A 1 255 ? 10.695 27.647 5.946 1.00 10.78 277 ILE A O 1
ATOM 1931 N N . ASN A 1 256 ? 12.103 25.956 6.210 1.00 9.14 278 ASN A N 1
ATOM 1932 C CA . ASN A 1 256 ? 12.914 26.690 7.196 1.00 9.60 278 ASN A CA 1
ATOM 1933 C C . ASN A 1 256 ? 13.527 27.948 6.609 1.00 10.61 278 ASN A C 1
ATOM 1934 O O . ASN A 1 256 ? 13.496 29.003 7.238 1.00 14.24 278 ASN A O 1
ATOM 1939 N N . ARG A 1 257 ? 14.100 27.847 5.409 1.00 10.55 279 ARG A N 1
ATOM 1940 C CA A ARG A 1 257 ? 14.826 28.956 4.793 0.50 11.66 279 ARG A CA 1
ATOM 1941 C CA B ARG A 1 257 ? 14.823 28.974 4.837 0.50 12.36 279 ARG A CA 1
ATOM 1942 C C . ARG A 1 257 ? 13.901 30.063 4.292 1.00 11.43 279 ARG A C 1
ATOM 1943 O O . ARG A 1 257 ? 14.180 31.251 4.456 1.00 13.31 279 ARG A O 1
ATOM 1958 N N . LEU A 1 258 ? 12.825 29.671 3.629 1.00 11.18 280 LEU A N 1
ATOM 1959 C CA . LEU A 1 258 ? 11.933 30.591 2.935 1.00 11.44 280 LEU A CA 1
ATOM 1960 C C . LEU A 1 258 ? 10.718 31.014 3.773 1.00 13.09 280 LEU A C 1
ATOM 1961 O O . LEU A 1 258 ? 10.388 32.193 3.823 1.00 17.70 280 LEU A O 1
ATOM 1966 N N . ALA A 1 259 ? 10.045 30.065 4.415 1.00 12.12 281 ALA A N 1
ATOM 1967 C CA . ALA A 1 259 ? 8.907 30.407 5.270 1.00 11.43 281 ALA A CA 1
ATOM 1968 C C . ALA A 1 259 ? 9.347 30.828 6.669 1.00 12.35 281 ALA A C 1
ATOM 1969 O O . ALA A 1 259 ? 8.593 31.476 7.371 1.00 15.11 281 ALA A O 1
ATOM 1971 N N . ARG A 1 260 ? 10.544 30.439 7.088 1.00 11.85 282 ARG A N 1
ATOM 1972 C CA . ARG A 1 260 ? 11.031 30.706 8.449 1.00 11.72 282 ARG A CA 1
ATOM 1973 C C . ARG A 1 260 ? 10.106 30.132 9.514 1.00 13.33 282 ARG A C 1
ATOM 1974 O O . ARG A 1 260 ? 9.911 30.729 10.580 1.00 16.25 282 ARG A O 1
ATOM 1982 N N . ILE A 1 261 ? 9.580 28.948 9.223 1.00 11.19 283 ILE A N 1
ATOM 1983 C CA . ILE A 1 261 ? 8.865 28.129 10.202 1.00 12.80 283 ILE A CA 1
ATOM 1984 C C . ILE A 1 261 ? 9.801 27.017 10.613 1.00 11.70 283 ILE A C 1
ATOM 1985 O O . ILE A 1 261 ? 10.289 26.302 9.737 1.00 12.21 283 ILE A O 1
ATOM 1990 N N . LYS A 1 262 ? 10.086 26.907 11.919 1.00 12.11 284 LYS A N 1
ATOM 1991 C CA . LYS A 1 262 ? 10.998 25.895 12.464 1.00 11.50 284 LYS A CA 1
ATOM 1992 C C . LYS A 1 262 ? 10.378 24.528 12.236 1.00 11.55 284 LYS A C 1
ATOM 1993 O O . LYS A 1 262 ? 9.358 24.210 12.833 1.00 13.51 284 LYS A O 1
ATOM 1997 N N . THR A 1 263 ? 10.972 23.756 11.345 1.00 10.69 285 THR A N 1
ATOM 1998 C CA A THR A 1 263 ? 10.386 22.520 10.828 0.50 10.59 285 THR A CA 1
ATOM 1999 C CA B THR A 1 263 ? 10.355 22.515 10.874 0.50 12.26 285 THR A CA 1
ATOM 2000 C C . THR A 1 263 ? 11.421 21.424 10.860 1.00 9.85 285 THR A C 1
ATOM 2001 O O . THR A 1 263 ? 12.551 21.607 10.389 1.00 12.35 285 THR A O 1
ATOM 2008 N N . ILE A 1 264 ? 11.049 20.278 11.413 1.00 9.04 286 ILE A N 1
ATOM 2009 C CA . ILE A 1 264 ? 11.905 19.123 11.402 1.00 8.12 286 ILE A CA 1
ATOM 2010 C C . ILE A 1 264 ? 11.438 18.091 10.371 1.00 8.60 286 ILE A C 1
ATOM 2011 O O . ILE A 1 264 ? 10.300 18.151 9.905 1.00 11.53 286 ILE A O 1
ATOM 2016 N N . ASP A 1 265 ? 12.322 17.142 10.023 1.00 8.05 287 ASP A N 1
ATOM 2017 C CA . ASP A 1 265 ? 12.052 16.043 9.124 1.00 8.31 287 ASP A CA 1
ATOM 2018 C C . ASP A 1 265 ? 12.172 14.755 9.914 1.00 8.36 287 ASP A C 1
ATOM 2019 O O . ASP A 1 265 ? 13.205 14.515 10.562 1.00 9.85 287 ASP A O 1
ATOM 2024 N N . ILE A 1 266 ? 11.149 13.908 9.824 1.00 8.57 288 ILE A N 1
ATOM 2025 C CA . ILE A 1 266 ? 11.172 12.540 10.335 1.00 8.07 288 ILE A CA 1
ATOM 2026 C C . ILE A 1 266 ? 11.383 11.653 9.098 1.00 8.12 288 ILE A C 1
ATOM 2027 O O . ILE A 1 266 ? 10.488 11.515 8.272 1.00 8.81 288 ILE A O 1
ATOM 2032 N N . ILE A 1 267 ? 12.598 11.113 8.963 1.00 8.19 289 ILE A N 1
ATOM 2033 C CA . ILE A 1 267 ? 13.062 10.439 7.745 1.00 9.31 289 ILE A CA 1
ATOM 2034 C C . ILE A 1 267 ? 14.065 9.358 8.168 1.00 10.19 289 ILE A C 1
ATOM 2035 O O . ILE A 1 267 ? 14.831 9.602 9.093 1.00 11.15 289 ILE A O 1
ATOM 2040 N N . PRO A 1 268 ? 13.994 8.155 7.570 1.00 10.90 290 PRO A N 1
ATOM 2041 C CA . PRO A 1 268 ? 14.805 7.047 8.102 1.00 12.66 290 PRO A CA 1
ATOM 2042 C C . PRO A 1 268 ? 16.281 7.183 7.931 1.00 13.90 290 PRO A C 1
ATOM 2043 O O . PRO A 1 268 ? 16.766 7.903 7.049 1.00 14.63 290 PRO A O 1
ATOM 2047 N N . ASN A 1 269 ? 16.985 6.458 8.803 1.00 14.16 291 ASN A N 1
ATOM 2048 C CA . ASN A 1 269 ? 18.456 6.289 8.704 1.00 16.28 291 ASN A CA 1
ATOM 2049 C C . ASN A 1 269 ? 18.832 4.834 8.463 1.00 19.64 291 ASN A C 1
ATOM 2050 O O . ASN A 1 269 ? 18.571 4.042 9.351 1.00 26.55 291 ASN A O 1
ATOM 2055 N N . GLY A 1 274 ? 21.782 4.787 5.685 1.00 36.88 296 GLY A N 1
ATOM 2056 C CA . GLY A 1 274 ? 21.303 5.651 4.605 1.00 34.11 296 GLY A CA 1
ATOM 2057 C C . GLY A 1 274 ? 19.795 5.601 4.455 1.00 31.93 296 GLY A C 1
ATOM 2058 O O . GLY A 1 274 ? 19.065 5.382 5.430 1.00 30.55 296 GLY A O 1
ATOM 2059 N N . PHE A 1 275 ? 19.308 5.797 3.234 1.00 29.17 297 PHE A N 1
ATOM 2060 C CA . PHE A 1 275 ? 17.871 5.651 2.984 1.00 27.74 297 PHE A CA 1
ATOM 2061 C C . PHE A 1 275 ? 17.484 4.186 2.925 1.00 25.50 297 PHE A C 1
ATOM 2062 O O . PHE A 1 275 ? 18.360 3.301 2.704 1.00 26.07 297 PHE A O 1
ATOM 2070 N N . PRO A 1 276 ? 16.173 3.908 3.087 1.00 24.72 298 PRO A N 1
ATOM 2071 C CA . PRO A 1 276 ? 15.721 2.531 2.968 1.00 23.25 298 PRO A CA 1
ATOM 2072 C C . PRO A 1 276 ? 16.184 1.934 1.649 1.00 22.50 298 PRO A C 1
ATOM 2073 O O . PRO A 1 276 ? 16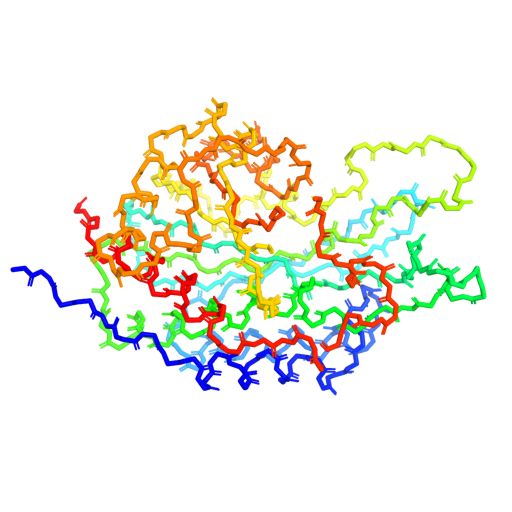.346 2.670 0.669 1.00 20.69 298 PRO A O 1
ATOM 2077 N N . PRO A 1 277 ? 16.412 0.613 1.619 1.00 22.87 299 PRO A N 1
ATOM 2078 C CA . PRO A 1 277 ? 16.947 -0.031 0.412 1.00 23.26 299 PRO A CA 1
ATOM 2079 C C . PRO A 1 277 ? 16.031 0.089 -0.810 1.00 21.29 299 PRO A C 1
ATOM 2080 O O . PRO A 1 277 ? 16.473 -0.071 -1.952 1.00 24.74 299 PRO A O 1
ATOM 2084 N N . THR A 1 278 ? 14.761 0.380 -0.567 1.00 20.20 300 THR A N 1
ATOM 2085 C CA . THR A 1 278 ? 13.793 0.541 -1.633 1.00 18.89 300 THR A CA 1
ATOM 2086 C C . THR A 1 278 ? 13.837 1.910 -2.321 1.00 17.44 300 THR A C 1
ATOM 2087 O O . THR A 1 278 ? 13.153 2.081 -3.327 1.00 17.52 300 THR A O 1
ATOM 2091 N N . TRP A 1 279 ? 14.580 2.867 -1.753 1.00 15.61 301 TRP A N 1
ATOM 2092 C CA . TRP A 1 279 ? 14.521 4.258 -2.197 1.00 16.31 301 TRP A CA 1
ATOM 2093 C C . TRP A 1 279 ? 14.887 4.400 -3.649 1.00 16.43 301 TRP A C 1
ATOM 2094 O O . TRP A 1 279 ? 15.976 3.989 -4.086 1.00 17.30 301 TRP A O 1
ATOM 2105 N N . HIS A 1 280 ? 13.960 5.000 -4.390 1.00 15.98 302 HIS A N 1
ATOM 2106 C CA . HIS A 1 280 ? 14.139 5.287 -5.817 1.00 16.47 302 HIS A CA 1
ATOM 2107 C C . HIS A 1 280 ? 14.492 4.028 -6.610 1.00 16.05 302 HIS A C 1
ATOM 2108 O O . HIS A 1 280 ? 15.315 4.063 -7.530 1.00 17.89 302 HIS A O 1
ATOM 2115 N N . THR A 1 281 ? 13.852 2.929 -6.226 1.00 16.54 303 THR A N 1
ATOM 2116 C CA . THR A 1 281 ? 13.894 1.643 -6.953 1.00 17.64 303 THR A CA 1
ATOM 2117 C C . THR A 1 281 ? 12.465 1.224 -7.282 1.00 19.08 303 THR A C 1
ATOM 2118 O O . THR A 1 281 ? 11.492 1.759 -6.713 1.00 21.09 303 THR A O 1
ATOM 2122 N N . ILE A 1 282 ? 12.319 0.206 -8.128 1.00 20.25 304 ILE A N 1
ATOM 2123 C CA . ILE A 1 282 ? 10.985 -0.306 -8.455 1.00 20.70 304 ILE A CA 1
ATOM 2124 C C . ILE A 1 282 ? 10.384 -1.122 -7.295 1.00 21.49 304 ILE A C 1
ATOM 2125 O O . ILE A 1 282 ? 9.201 -1.521 -7.340 1.00 26.65 304 ILE A O 1
ATOM 2130 N N . HIS A 1 283 ? 11.170 -1.351 -6.250 1.00 17.59 305 HIS A N 1
ATOM 2131 C CA . HIS A 1 283 ? 10.683 -2.105 -5.087 1.00 18.67 305 HIS A CA 1
ATOM 2132 C C . HIS A 1 283 ? 10.032 -1.250 -4.003 1.00 15.65 305 HIS A C 1
ATOM 2133 O O . HIS A 1 283 ? 9.688 -1.762 -2.950 1.00 17.23 305 HIS A O 1
ATOM 2140 N N . ASP A 1 284 ? 9.893 0.049 -4.244 1.00 14.88 306 ASP A N 1
ATOM 2141 C CA . ASP A 1 284 ? 9.190 0.909 -3.287 1.00 14.01 306 ASP A CA 1
ATOM 2142 C C . ASP A 1 284 ? 7.698 0.729 -3.429 1.00 13.81 306 ASP A C 1
ATOM 2143 O O . ASP A 1 284 ? 6.976 1.567 -3.963 1.00 14.73 306 ASP A O 1
ATOM 2148 N N . ASN A 1 285 ? 7.231 -0.397 -2.920 1.00 14.29 307 ASN A N 1
ATOM 2149 C CA . ASN A 1 285 ? 5.844 -0.834 -3.055 1.00 14.78 307 ASN A CA 1
ATOM 2150 C C . ASN A 1 285 ? 5.302 -1.359 -1.722 1.00 13.50 307 ASN A C 1
ATOM 2151 O O . ASN A 1 285 ? 5.974 -1.246 -0.697 1.00 14.20 307 ASN A O 1
ATOM 2164 N N . ASP A 1 287 ? 4.841 -4.147 -0.449 1.00 14.66 309 ASP A N 1
ATOM 2165 C CA . ASP A 1 287 ? 5.459 -5.320 0.165 1.00 15.89 309 ASP A CA 1
ATOM 2166 C C . ASP A 1 287 ? 6.405 -4.907 1.289 1.00 16.89 309 ASP A C 1
ATOM 2167 O O . ASP A 1 287 ? 6.685 -5.697 2.196 1.00 18.99 309 ASP A O 1
ATOM 2172 N N . HIS A 1 288 ? 6.910 -3.675 1.246 1.00 15.26 310 HIS A N 1
ATOM 2173 C CA . HIS A 1 288 ? 7.902 -3.214 2.214 1.00 14.64 310 HIS A CA 1
ATOM 2174 C C . HIS A 1 288 ? 7.377 -2.198 3.225 1.00 14.92 310 HIS A C 1
ATOM 2175 O O . HIS A 1 288 ? 8.154 -1.603 3.994 1.00 16.64 310 HIS A O 1
ATOM 2182 N N . ILE A 1 289 ? 6.055 -2.052 3.253 1.00 13.40 311 ILE A N 1
ATOM 2183 C CA . ILE A 1 289 ? 5.404 -1.181 4.218 1.00 12.48 311 ILE A CA 1
ATOM 2184 C C . ILE A 1 289 ? 4.958 -2.019 5.405 1.00 14.64 311 ILE A C 1
ATOM 2185 O O . ILE A 1 289 ? 4.336 -3.085 5.230 1.00 17.08 311 ILE A O 1
ATOM 2190 N N . ASP A 1 290 ? 5.242 -1.510 6.601 1.00 14.35 312 ASP A N 1
ATOM 2191 C CA . ASP A 1 290 ? 4.858 -2.172 7.846 1.00 16.08 312 ASP A CA 1
ATOM 2192 C C . ASP A 1 290 ? 4.043 -1.184 8.648 1.00 15.99 312 ASP A C 1
ATOM 2193 O O . ASP A 1 290 ? 4.528 -0.081 8.988 1.00 15.14 312 ASP A O 1
ATOM 2198 N N . LYS A 1 291 ? 2.797 -1.546 8.930 1.00 16.82 313 LYS A N 1
ATOM 2199 C CA . LYS A 1 291 ? 1.927 -0.649 9.677 1.00 18.42 313 LYS A CA 1
ATOM 2200 C C . LYS A 1 291 ? 2.509 -0.283 11.072 1.00 16.46 313 LYS A C 1
ATOM 2201 O O . LYS A 1 291 ? 2.191 0.780 11.618 1.00 17.26 313 LYS A O 1
ATOM 2207 N N . ASN A 1 292 ? 3.406 -1.103 11.628 1.00 17.20 314 ASN A N 1
ATOM 2208 C CA . ASN A 1 292 ? 4.048 -0.788 12.903 1.00 18.37 314 ASN A CA 1
ATOM 2209 C C . ASN A 1 292 ? 4.977 0.416 12.828 1.00 16.28 314 ASN A C 1
ATOM 2210 O O . ASN A 1 292 ? 5.096 1.166 13.795 1.00 15.52 314 ASN A O 1
ATOM 2215 N N . THR A 1 293 ? 5.585 0.646 11.670 1.00 14.31 315 THR A N 1
ATOM 2216 C CA . THR A 1 293 ? 6.384 1.852 11.504 1.00 13.38 315 THR A CA 1
ATOM 2217 C C . THR A 1 293 ? 5.474 3.084 11.448 1.00 11.42 315 THR A C 1
ATOM 2218 O O . THR A 1 293 ? 5.742 4.109 12.084 1.00 12.28 315 THR A O 1
ATOM 2222 N N . LEU A 1 294 ? 4.392 2.956 10.695 1.00 11.98 316 LEU A N 1
ATOM 2223 C CA . LEU A 1 294 ? 3.401 4.019 10.635 1.00 11.84 316 LEU A CA 1
ATOM 2224 C C . LEU A 1 294 ? 2.899 4.357 12.052 1.00 12.32 316 LEU A C 1
ATOM 2225 O O . LEU A 1 294 ? 2.769 5.515 12.411 1.00 11.32 316 LEU A O 1
ATOM 2230 N N . LYS A 1 295 ? 2.646 3.336 12.859 1.00 11.94 317 LYS A N 1
ATOM 2231 C CA . LYS A 1 295 ? 2.153 3.514 14.215 1.00 13.17 317 LYS A CA 1
ATOM 2232 C C . LYS A 1 295 ? 3.159 4.285 15.074 1.00 11.34 317 LYS A C 1
ATOM 2233 O O . LYS A 1 295 ? 2.798 5.222 15.783 1.00 11.17 317 LYS A O 1
ATOM 2239 N N . ALA A 1 296 ? 4.428 3.907 15.030 1.00 11.33 318 ALA A N 1
ATOM 2240 C CA . ALA A 1 296 ? 5.409 4.577 15.853 1.00 10.93 318 ALA A CA 1
ATOM 2241 C C . ALA A 1 296 ? 5.505 6.067 15.548 1.00 10.23 318 ALA A C 1
ATOM 2242 O O . ALA A 1 296 ? 5.547 6.932 16.442 1.00 11.00 318 ALA A O 1
ATOM 2244 N N . VAL A 1 297 ? 5.560 6.375 14.250 1.00 10.14 319 VAL A N 1
ATOM 2245 C CA . VAL A 1 297 ? 5.683 7.757 13.814 1.00 9.97 319 VAL A CA 1
ATOM 2246 C C . VAL A 1 297 ? 4.381 8.525 14.102 1.00 9.21 319 VAL A C 1
ATOM 2247 O O . VAL A 1 297 ? 4.403 9.623 14.652 1.00 9.70 319 VAL A O 1
ATOM 2251 N N . GLY A 1 298 ? 3.243 7.943 13.723 1.00 9.34 320 GLY A N 1
ATOM 2252 C CA . GLY A 1 298 ? 1.964 8.599 13.881 1.00 9.95 320 GLY A CA 1
ATOM 2253 C C . GLY A 1 298 ? 1.618 8.862 15.329 1.00 10.01 320 GLY A C 1
ATOM 2254 O O . GLY A 1 298 ? 1.150 9.936 15.682 1.00 9.83 320 GLY A O 1
ATOM 2255 N N . GLN A 1 299 ? 1.851 7.879 16.187 1.00 9.64 321 GLN A N 1
ATOM 2256 C CA . GLN A 1 299 ? 1.545 8.044 17.605 1.00 10.81 321 GLN A CA 1
ATOM 2257 C C . GLN A 1 299 ? 2.437 9.110 18.224 1.00 9.41 321 GLN A C 1
ATOM 2258 O O . GLN A 1 299 ? 1.999 9.891 19.062 1.00 11.19 321 GLN A O 1
ATOM 2264 N N . THR A 1 300 ? 3.698 9.156 17.812 1.00 9.99 322 THR A N 1
ATOM 2265 C CA . THR A 1 300 ? 4.603 10.195 18.307 1.00 9.60 322 THR A CA 1
ATOM 2266 C C . THR A 1 300 ? 4.121 11.594 17.918 1.00 10.25 322 THR A C 1
ATOM 2267 O O . THR A 1 300 ? 4.127 12.495 18.732 1.00 10.22 322 THR A O 1
ATOM 2271 N N . VAL A 1 301 ? 3.697 11.771 16.659 1.00 9.22 323 VAL A N 1
ATOM 2272 C CA . VAL A 1 301 ? 3.155 13.052 16.228 1.00 10.11 323 VAL A CA 1
ATOM 2273 C C . VAL A 1 301 ? 1.932 13.435 17.058 1.00 9.97 323 VAL A C 1
ATOM 2274 O O . VAL A 1 301 ? 1.820 14.588 17.472 1.00 10.40 323 VAL A O 1
ATOM 2278 N N . LEU A 1 302 ? 1.027 12.472 17.299 1.00 9.83 324 LEU A N 1
ATOM 2279 C CA . LEU A 1 302 ? -0.142 12.749 18.161 1.00 9.98 324 LEU A CA 1
ATOM 2280 C C . LEU A 1 302 ? 0.266 13.202 19.558 1.00 10.69 324 LEU A C 1
ATOM 2281 O O . LEU A 1 302 ? -0.257 14.185 20.097 1.00 11.03 324 LEU A O 1
ATOM 2286 N N . GLU A 1 303 ? 1.239 12.519 20.143 1.00 10.87 325 GLU A N 1
ATOM 2287 C CA A GLU A 1 303 ? 1.732 12.873 21.473 0.50 11.51 325 GLU A CA 1
ATOM 2288 C CA B GLU A 1 303 ? 1.665 12.912 21.489 0.50 12.26 325 GLU A CA 1
ATOM 2289 C C . GLU A 1 303 ? 2.187 14.341 21.473 1.00 12.03 325 GLU A C 1
ATOM 2290 O O . GLU A 1 303 ? 1.895 15.111 22.400 1.00 14.09 325 GLU A O 1
ATOM 2301 N N . VAL A 1 304 ? 2.925 14.731 20.427 1.00 10.86 326 VAL A N 1
ATOM 2302 C CA . VAL A 1 304 ? 3.413 16.102 20.329 1.00 11.00 326 VAL A CA 1
ATOM 2303 C C . VAL A 1 304 ? 2.264 17.104 20.166 1.00 10.60 326 VAL A C 1
ATOM 2304 O O . VAL A 1 304 ? 2.164 18.074 20.923 1.00 11.99 326 VAL A O 1
ATOM 2308 N N . ILE A 1 305 ? 1.403 16.919 19.168 1.00 10.47 327 ILE A N 1
ATOM 2309 C CA . ILE A 1 305 ? 0.478 18.001 18.846 1.00 11.84 327 ILE A CA 1
ATOM 2310 C C . ILE A 1 305 ? -0.587 18.167 19.918 1.00 11.64 327 ILE A C 1
ATOM 2311 O O . ILE A 1 305 ? -1.031 19.286 20.128 1.00 13.63 327 ILE A O 1
ATOM 2316 N N . TYR A 1 306 ? -0.954 17.085 20.614 1.00 11.01 328 TYR A N 1
ATOM 2317 C CA . TYR A 1 306 ? -2.016 17.160 21.633 1.00 11.55 328 TYR A CA 1
ATOM 2318 C C . TYR A 1 306 ? -1.509 17.763 22.921 1.00 14.00 328 TYR A C 1
ATOM 2319 O O . TYR A 1 306 ? -2.300 18.321 23.676 1.00 14.99 328 TYR A O 1
ATOM 2328 N N . ASN A 1 307 ? -0.194 17.688 23.153 1.00 13.75 329 ASN A N 1
ATOM 2329 C CA . ASN A 1 307 ? 0.400 18.224 24.374 1.00 15.14 329 ASN A CA 1
ATOM 2330 C C . ASN A 1 307 ? 0.929 19.648 24.272 1.00 14.53 329 ASN A C 1
ATOM 2331 O O . ASN A 1 307 ? 1.373 20.217 25.281 1.00 19.02 329 ASN A O 1
ATOM 2336 N N . GLU A 1 308 ? 0.835 20.269 23.093 1.00 14.55 330 GLU A N 1
ATOM 2337 C CA . GLU A 1 308 ? 1.156 21.686 22.923 1.00 15.36 330 GLU A CA 1
ATOM 2338 C C . GLU A 1 308 ? 0.062 22.568 23.524 1.00 17.75 330 GLU A C 1
ATOM 2339 O O . GLU A 1 308 ? -1.123 22.346 23.305 1.00 17.76 330 GLU A O 1
ATOM 2345 N N . LYS A 1 309 ? 0.477 23.576 24.297 1.00 22.35 331 LYS A N 1
ATOM 2346 C CA . LYS A 1 309 ? -0.478 24.499 24.945 1.00 26.29 331 LYS A CA 1
ATOM 2347 C C . LYS A 1 309 ? -0.377 25.915 24.367 1.00 27.72 331 LYS A C 1
ATOM 2348 O O . LYS A 1 309 ? 0.631 26.268 23.749 1.00 27.87 331 LYS A O 1
#

CATH classification: 3.40.630.10

Sequence (288 aa):
VVVNVPQFDADSSAYLLYVKNQVDFGPRVPNTKEEHVACGNYLAGKKLEAFGAKVTNQQYADLIAYDGTLLKARNIIGSSSYKPESKKRIALFAHWDTRPWADNDADEKNHHTPILGANDGASGVGALLEIIARLVNQQQQPELGIDIIFLDAEDYGTPQFYEGKHKEEAWCLGSQYWSRNPHVQGYNNARFGILLDVGGENSVFLKEGYSEEFAPDINKKKVWKAAKKKKAGYGKTFIIDERGDTITDDHLFINRRLARIKTTIDIIPNGFPPTWHTIHDNDHIDKNTLKAVGQTVLEEVIYNEK